Protein AF-A0A9P3F350-F1 (afdb_monomer)

Secondary structure (DSSP, 8-state):
-----S-SS--SSHHHHHHHHHHTT-TT--GGGSS----GGG--HHHHHHHTPPP----TT---GGGGT-HHHHHHHHHHHT-HHHHHHHHHTTTT-TT----THHHHHHHHHHHHHHHHH---TT----HHHHHHHHHHHHHHHHHT-GGG-EEEE-S--EEEEE----TT-SS--EEEEE-SEEEEETT--S-EEEEE---SS---TT-HHHHHHHHHHHHHHHHH-TT-TT--

Organism: Aspergillus viridinutans (NCBI:txid75553)

Structure (mmCIF, N/CA/C/O backbone):
data_AF-A0A9P3F350-F1
#
_entry.id   AF-A0A9P3F350-F1
#
loop_
_atom_site.group_PDB
_atom_site.id
_atom_site.type_symbol
_atom_site.label_atom_id
_atom_site.label_alt_id
_atom_site.label_comp_id
_atom_site.label_asym_id
_atom_site.label_entity_id
_atom_site.label_seq_id
_atom_site.pdbx_PDB_ins_code
_atom_site.Cartn_x
_atom_site.Cartn_y
_atom_site.Cartn_z
_atom_site.occupancy
_atom_site.B_iso_or_equiv
_atom_site.auth_seq_id
_atom_site.auth_comp_id
_atom_site.auth_asym_id
_atom_site.auth_atom_id
_atom_site.pdbx_PDB_model_num
ATOM 1 N N . MET A 1 1 ? 2.559 20.111 28.380 1.00 38.75 1 MET A N 1
ATOM 2 C CA . MET A 1 1 ? 3.109 18.742 28.510 1.00 38.75 1 MET A CA 1
ATOM 3 C C . MET A 1 1 ? 3.198 18.133 27.123 1.00 38.75 1 MET A C 1
ATOM 5 O O . MET A 1 1 ? 2.208 18.195 26.406 1.00 38.75 1 MET A O 1
ATOM 9 N N . ALA A 1 2 ? 4.357 17.605 26.723 1.00 40.88 2 ALA A N 1
ATOM 10 C CA . ALA A 1 2 ? 4.457 16.849 25.476 1.00 40.88 2 ALA A CA 1
ATOM 11 C C . ALA A 1 2 ? 3.597 15.572 25.580 1.00 40.88 2 ALA A C 1
ATOM 13 O O . ALA A 1 2 ? 3.561 14.972 26.659 1.00 40.88 2 ALA A O 1
ATOM 14 N N . PRO A 1 3 ? 2.884 15.163 24.517 1.00 55.28 3 PRO A N 1
ATOM 15 C CA . PRO A 1 3 ? 2.124 13.921 24.538 1.00 55.28 3 PRO A CA 1
ATOM 16 C C . PRO A 1 3 ? 3.075 12.747 24.792 1.00 55.28 3 PRO A C 1
ATOM 18 O O . PRO A 1 3 ? 4.120 12.622 24.153 1.00 55.28 3 PRO A O 1
ATOM 21 N N . ARG A 1 4 ? 2.730 11.907 25.770 1.00 71.50 4 ARG A N 1
ATOM 22 C CA . ARG A 1 4 ? 3.510 10.722 26.124 1.00 71.50 4 ARG A CA 1
ATOM 23 C C . ARG A 1 4 ? 3.356 9.680 25.017 1.00 71.50 4 ARG A C 1
ATOM 25 O O . ARG A 1 4 ? 2.261 9.168 24.823 1.00 71.50 4 ARG A O 1
ATOM 32 N N . THR A 1 5 ? 4.453 9.359 24.340 1.00 81.88 5 THR A N 1
ATOM 33 C CA . THR A 1 5 ? 4.537 8.246 23.385 1.00 81.88 5 THR A CA 1
ATOM 34 C C . THR A 1 5 ? 4.285 6.914 24.109 1.00 81.88 5 THR A C 1
ATOM 36 O O . THR A 1 5 ? 4.940 6.616 25.112 1.00 81.88 5 THR A O 1
ATOM 39 N N . LEU A 1 6 ? 3.343 6.111 23.617 1.00 85.00 6 LEU A N 1
ATOM 40 C CA . LEU A 1 6 ? 2.937 4.804 24.144 1.00 85.00 6 LEU A CA 1
ATOM 41 C C . LEU A 1 6 ? 3.883 3.680 23.708 1.00 85.00 6 LEU A C 1
ATOM 43 O O . LEU A 1 6 ? 4.039 2.689 24.421 1.00 85.00 6 LEU A O 1
ATOM 47 N N . PHE A 1 7 ? 4.528 3.829 22.551 1.00 83.69 7 PHE A N 1
ATOM 48 C CA . PHE A 1 7 ? 5.512 2.885 22.029 1.00 83.69 7 PHE A CA 1
ATOM 49 C C . PHE A 1 7 ? 6.519 3.592 21.117 1.00 83.69 7 PHE A C 1
ATOM 51 O O . PHE A 1 7 ? 6.168 4.480 20.354 1.00 83.69 7 PHE A O 1
ATOM 58 N N . LYS A 1 8 ? 7.795 3.184 21.157 1.00 82.50 8 LYS A N 1
ATOM 59 C CA . LYS A 1 8 ? 8.819 3.739 20.246 1.00 82.50 8 LYS A CA 1
ATOM 60 C C . LYS A 1 8 ? 8.638 3.259 18.803 1.00 82.50 8 LYS A C 1
ATOM 62 O O . LYS A 1 8 ? 8.947 3.994 17.872 1.00 82.50 8 LYS A O 1
ATOM 67 N N . LEU A 1 9 ? 8.170 2.022 18.645 1.00 85.38 9 LEU A N 1
ATOM 68 C CA . LEU A 1 9 ? 7.849 1.380 17.374 1.00 85.38 9 LEU A CA 1
ATOM 69 C C . LEU A 1 9 ? 6.505 0.669 17.511 1.00 85.38 9 LEU A C 1
ATOM 71 O O . LEU A 1 9 ? 6.233 0.143 18.598 1.00 85.38 9 LEU A O 1
ATOM 75 N N . PRO A 1 10 ? 5.674 0.638 16.457 1.00 89.88 10 PRO A N 1
ATOM 76 C CA . PRO A 1 10 ? 4.402 -0.045 16.553 1.00 89.88 10 PRO A CA 1
ATOM 77 C C . PRO A 1 10 ? 4.615 -1.550 16.818 1.00 89.88 10 PRO A C 1
ATOM 79 O O . PRO A 1 10 ? 5.565 -2.145 16.302 1.00 89.88 10 PRO A O 1
ATOM 82 N N . PRO A 1 11 ? 3.784 -2.164 17.677 1.00 92.75 11 PRO A N 1
ATOM 83 C CA . PRO A 1 11 ? 3.857 -3.582 17.993 1.00 92.75 11 PRO A CA 1
ATOM 84 C C . PRO A 1 11 ? 3.911 -4.506 16.770 1.00 92.75 11 PRO A C 1
ATOM 86 O O . PRO A 1 11 ? 3.047 -4.471 15.900 1.00 92.75 11 PRO A O 1
ATOM 89 N N . ASP A 1 12 ? 4.889 -5.406 16.774 1.00 92.31 12 ASP A N 1
ATOM 90 C CA . ASP A 1 12 ? 5.090 -6.466 15.776 1.00 92.31 12 ASP A CA 1
ATOM 91 C C . ASP A 1 12 ? 4.672 -7.857 16.289 1.00 92.31 12 ASP A C 1
ATOM 93 O O . ASP A 1 12 ? 4.677 -8.837 15.549 1.00 92.31 12 ASP A O 1
ATOM 97 N N . THR A 1 13 ? 4.309 -7.954 17.570 1.00 93.94 13 THR A N 1
ATOM 98 C CA . THR A 1 13 ? 3.963 -9.201 18.258 1.00 93.94 13 THR A CA 1
ATOM 99 C C . THR A 1 13 ? 2.786 -8.986 19.212 1.00 93.94 13 THR A C 1
ATOM 101 O O . THR A 1 13 ? 2.646 -7.894 19.780 1.00 93.94 13 THR A O 1
ATOM 104 N N . PRO A 1 14 ? 1.967 -10.025 19.475 1.00 95.44 14 PRO A N 1
ATOM 105 C CA . PRO A 1 14 ? 0.868 -9.935 20.437 1.00 95.44 14 PRO A CA 1
ATOM 106 C C . PRO A 1 14 ? 1.323 -9.521 21.843 1.00 95.44 14 PRO A C 1
ATOM 108 O O . PRO A 1 14 ? 0.642 -8.742 22.504 1.00 95.44 14 PRO A O 1
ATOM 111 N N . ALA A 1 15 ? 2.498 -9.984 22.287 1.00 95.62 15 ALA A N 1
ATOM 112 C CA . ALA A 1 15 ? 3.051 -9.636 23.594 1.00 95.62 15 ALA A CA 1
ATOM 113 C C . ALA A 1 15 ? 3.383 -8.138 23.701 1.00 95.62 15 ALA A C 1
ATOM 115 O O . ALA A 1 15 ? 2.955 -7.481 24.652 1.00 95.62 15 ALA A O 1
ATOM 116 N N . LYS A 1 16 ? 4.076 -7.565 22.701 1.00 94.25 16 LYS A N 1
ATOM 117 C CA . LYS A 1 16 ? 4.360 -6.119 22.670 1.00 94.25 16 LYS A CA 1
ATOM 118 C C . LYS A 1 16 ? 3.076 -5.297 22.594 1.00 94.25 16 LYS A C 1
ATOM 120 O O . LYS A 1 16 ? 2.972 -4.278 23.274 1.00 94.25 16 LYS A O 1
ATOM 125 N N . TRP A 1 17 ? 2.089 -5.754 21.819 1.00 95.50 17 TRP A N 1
ATOM 126 C CA . TRP A 1 17 ? 0.777 -5.109 21.760 1.00 95.50 17 TRP A CA 1
ATOM 127 C C . TRP A 1 17 ? 0.089 -5.123 23.128 1.00 95.50 17 TRP A C 1
ATOM 129 O O . TRP A 1 17 ? -0.366 -4.079 23.587 1.00 95.50 17 TRP A O 1
ATOM 139 N N . SER A 1 18 ? 0.071 -6.272 23.811 1.00 95.25 18 SER A N 1
ATOM 140 C CA . SER A 1 18 ? -0.574 -6.427 25.118 1.00 95.25 18 SER A CA 1
ATOM 141 C C . SER A 1 18 ? 0.048 -5.512 26.171 1.00 95.25 18 SER A C 1
ATOM 143 O O . SER A 1 18 ? -0.677 -4.872 26.927 1.00 95.25 18 SER A O 1
ATOM 145 N N . ILE A 1 19 ? 1.381 -5.407 26.198 1.00 94.50 19 ILE A N 1
ATOM 146 C CA . ILE A 1 19 ? 2.100 -4.509 27.111 1.00 94.50 19 ILE A CA 1
ATOM 147 C C . ILE A 1 19 ? 1.742 -3.045 26.818 1.00 94.50 19 ILE A C 1
ATOM 149 O O . ILE A 1 19 ? 1.386 -2.302 27.732 1.00 94.50 19 ILE A O 1
ATOM 153 N N . ALA A 1 20 ? 1.790 -2.627 25.549 1.00 94.50 20 ALA A N 1
ATOM 154 C CA . ALA A 1 20 ? 1.460 -1.256 25.160 1.00 94.50 20 ALA A CA 1
ATOM 155 C C . ALA A 1 20 ? -0.006 -0.902 25.473 1.00 94.50 20 ALA A C 1
ATOM 157 O O . ALA A 1 20 ? -0.286 0.166 26.018 1.00 94.50 20 ALA A O 1
ATOM 158 N N . ALA A 1 21 ? -0.941 -1.813 25.192 1.00 95.00 21 ALA A N 1
ATOM 159 C CA . ALA A 1 21 ? -2.360 -1.637 25.478 1.00 95.00 21 ALA A CA 1
ATOM 160 C C . ALA A 1 21 ? -2.652 -1.588 26.987 1.00 95.00 21 ALA A C 1
ATOM 162 O O . ALA A 1 21 ? -3.462 -0.766 27.415 1.00 95.00 21 ALA A O 1
ATOM 163 N N . ALA A 1 22 ? -1.982 -2.417 27.796 1.00 94.56 22 ALA A N 1
ATOM 164 C CA . ALA A 1 22 ? -2.094 -2.390 29.255 1.00 94.56 22 ALA A CA 1
ATOM 165 C C . ALA A 1 22 ? -1.600 -1.062 29.836 1.00 94.56 22 ALA A C 1
ATOM 167 O O . ALA A 1 22 ? -2.334 -0.410 30.577 1.00 94.56 22 ALA A O 1
ATOM 168 N N . ASN A 1 23 ? -0.416 -0.606 29.419 1.00 92.81 23 ASN A N 1
ATOM 169 C CA . ASN A 1 23 ? 0.160 0.664 29.868 1.00 92.81 23 ASN A CA 1
ATOM 170 C C . ASN A 1 23 ? -0.705 1.880 29.505 1.00 92.81 23 ASN A C 1
ATOM 172 O O . ASN A 1 23 ? -0.684 2.887 30.209 1.00 92.81 23 ASN A O 1
ATOM 176 N N . ALA A 1 24 ? -1.463 1.787 28.412 1.00 92.25 24 ALA A N 1
ATOM 177 C CA . ALA A 1 24 ? -2.379 2.824 27.952 1.00 92.25 24 ALA A CA 1
ATOM 178 C C . ALA A 1 24 ? -3.818 2.668 28.493 1.00 92.25 24 ALA A C 1
ATOM 180 O O . ALA A 1 24 ? -4.701 3.438 28.119 1.00 92.25 24 ALA A O 1
ATOM 181 N N . GLY A 1 25 ? -4.095 1.660 29.334 1.00 93.31 25 GLY A N 1
ATOM 182 C CA . GLY A 1 25 ? -5.441 1.398 29.861 1.00 93.31 25 GLY A CA 1
ATOM 183 C C . GLY A 1 25 ? -6.466 0.997 28.790 1.00 93.31 25 GLY A C 1
ATOM 184 O O . GLY A 1 25 ? -7.665 1.209 28.960 1.00 93.31 25 GLY A O 1
ATOM 185 N N . LEU A 1 26 ? -6.010 0.446 27.661 1.00 94.31 26 LEU A N 1
ATOM 186 C CA . LEU A 1 26 ? -6.828 0.105 26.488 1.00 94.31 26 LEU A CA 1
ATOM 187 C C . LEU A 1 26 ? -7.325 -1.344 26.486 1.00 94.31 26 LEU A C 1
ATOM 189 O O . LEU A 1 26 ? -8.063 -1.741 25.581 1.00 94.31 26 LEU A O 1
ATOM 193 N N . ILE A 1 27 ? -6.933 -2.141 27.478 1.00 93.06 27 ILE A N 1
ATOM 194 C CA . ILE A 1 27 ? -7.401 -3.522 27.621 1.00 93.06 27 ILE A CA 1
ATOM 195 C C . ILE A 1 27 ? -8.933 -3.530 27.715 1.00 93.06 27 ILE A C 1
ATOM 197 O O . ILE A 1 27 ? -9.533 -2.689 28.380 1.00 93.06 27 ILE A O 1
ATOM 201 N N . ASN A 1 28 ? -9.566 -4.455 26.987 1.00 90.19 28 ASN A N 1
ATOM 202 C CA . ASN A 1 28 ? -11.024 -4.584 26.834 1.00 90.19 28 ASN A CA 1
ATOM 203 C C . ASN A 1 28 ? -11.739 -3.403 26.158 1.00 90.19 28 ASN A C 1
ATOM 205 O O . ASN A 1 28 ? -12.966 -3.399 26.053 1.00 90.19 28 ASN A O 1
ATOM 209 N N . GLN A 1 29 ? -11.003 -2.427 25.627 1.00 91.81 29 GLN A N 1
ATOM 210 C CA . GLN A 1 29 ? -11.586 -1.362 24.824 1.00 91.81 29 GLN A CA 1
ATOM 211 C C . GLN A 1 29 ? -11.636 -1.732 23.338 1.00 91.81 29 GLN A C 1
ATOM 213 O O . GLN A 1 29 ? -10.945 -2.631 22.846 1.00 91.81 29 GLN A O 1
ATOM 218 N N 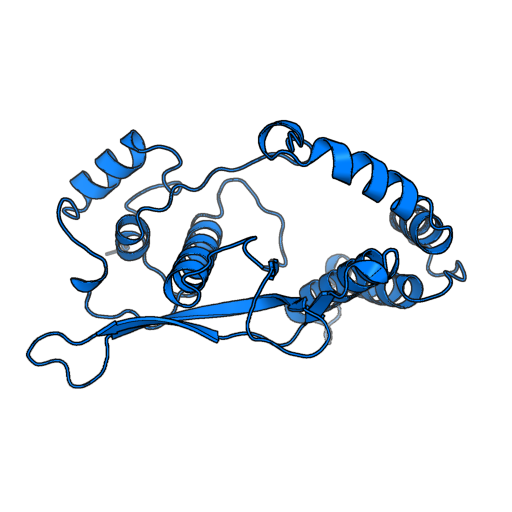. THR A 1 30 ? -12.479 -1.009 22.604 1.00 88.50 30 THR A N 1
ATOM 219 C CA . THR A 1 30 ? -12.585 -1.097 21.144 1.00 88.50 30 THR A CA 1
ATOM 220 C C . THR A 1 30 ? -12.424 0.292 20.553 1.00 88.50 30 THR A C 1
ATOM 222 O O . THR A 1 30 ? -12.696 1.285 21.221 1.00 88.50 30 THR A O 1
ATOM 225 N N . ILE A 1 31 ? -12.059 0.390 19.277 1.00 88.50 31 ILE A N 1
ATOM 226 C CA . ILE A 1 31 ? -11.965 1.685 18.588 1.00 88.50 31 ILE A CA 1
ATOM 227 C C . ILE A 1 31 ? -13.280 2.489 18.640 1.00 88.50 31 ILE A C 1
ATOM 22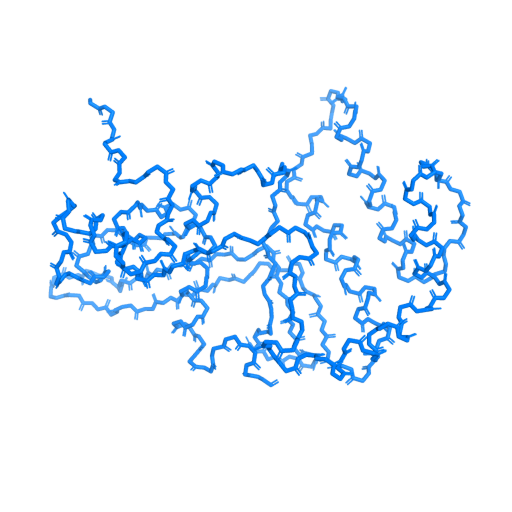9 O O . ILE A 1 31 ? -13.265 3.719 18.639 1.00 88.50 31 ILE A O 1
ATOM 233 N N . LYS A 1 32 ? -14.423 1.809 18.816 1.00 83.19 32 LYS A N 1
ATOM 234 C CA . LYS A 1 32 ? -15.739 2.433 19.021 1.00 83.19 32 LYS A CA 1
ATOM 235 C C . LYS A 1 32 ? -15.843 3.233 20.326 1.00 83.19 32 LYS A C 1
ATOM 237 O O . LYS A 1 32 ? -16.739 4.073 20.436 1.00 83.19 32 LYS A O 1
ATOM 242 N N . SER A 1 33 ? -14.967 3.010 21.310 1.00 80.56 33 SER A N 1
ATOM 243 C CA . SER A 1 33 ? -14.962 3.764 22.570 1.00 80.56 33 SER A CA 1
ATOM 244 C C . SER A 1 33 ? -14.363 5.172 22.427 1.00 80.56 33 SER A C 1
ATOM 246 O O . SER A 1 33 ? -14.669 6.042 23.244 1.00 80.56 33 SER A O 1
ATOM 248 N N . ARG A 1 34 ? -13.593 5.452 21.366 1.00 84.38 34 ARG A N 1
ATOM 249 C CA . ARG A 1 34 ? -12.832 6.707 21.190 1.00 84.38 34 ARG A CA 1
ATOM 250 C C . ARG A 1 34 ? -13.651 7.834 20.566 1.00 84.38 34 ARG A C 1
ATOM 252 O O . ARG A 1 34 ? -14.432 7.583 19.666 1.00 84.38 34 ARG A O 1
ATOM 259 N N . GLY A 1 35 ? -13.479 9.077 21.019 1.00 73.62 35 GLY A N 1
ATOM 260 C CA . GLY A 1 35 ? -14.291 10.227 20.582 1.00 73.62 35 GLY A CA 1
ATOM 261 C C . GLY A 1 35 ? -14.210 10.547 19.080 1.00 73.62 35 GLY A C 1
ATOM 262 O O . GLY A 1 35 ? -15.188 10.350 18.363 1.00 73.62 35 GLY A O 1
ATOM 263 N N . SER A 1 36 ? -13.060 11.042 18.608 1.00 77.44 36 SER A N 1
ATOM 264 C CA . SER A 1 36 ? -12.834 11.383 17.193 1.00 77.44 36 SER A CA 1
ATOM 265 C C . SER A 1 36 ? -12.265 10.189 16.426 1.00 77.44 36 SER A C 1
ATOM 267 O O . SER A 1 36 ? -11.407 9.480 16.949 1.00 77.44 36 SER A O 1
ATOM 269 N N . LEU A 1 37 ? -12.742 9.970 15.197 1.00 81.75 37 LEU A N 1
ATOM 270 C CA . LEU A 1 37 ? -12.286 8.921 14.274 1.00 81.75 37 LEU A CA 1
ATOM 271 C C . LEU A 1 37 ? -12.088 9.475 12.848 1.00 81.75 37 LEU A C 1
ATOM 273 O O . LEU A 1 37 ? -12.242 8.764 11.874 1.00 81.75 37 LEU A O 1
ATOM 277 N N . GLU A 1 38 ? -11.770 10.753 12.673 1.00 72.69 38 GLU A N 1
ATOM 278 C CA . GLU A 1 38 ? -11.983 11.406 11.370 1.00 72.69 38 GLU A CA 1
ATOM 279 C C . GLU A 1 38 ? -11.062 10.952 10.222 1.00 72.69 38 GLU A C 1
ATOM 281 O O . GLU A 1 38 ? -11.526 10.887 9.082 1.00 72.69 38 GLU A O 1
ATOM 286 N N . SER A 1 39 ? -9.784 10.643 10.480 1.00 87.50 39 SER A N 1
ATOM 287 C CA . SER A 1 39 ? -8.820 10.345 9.408 1.00 87.50 39 SER A CA 1
ATOM 288 C C . SER A 1 39 ? -7.674 9.432 9.841 1.00 87.50 39 SER A C 1
ATOM 290 O O . SER A 1 39 ? -7.030 9.685 10.859 1.00 87.50 39 SER A O 1
ATOM 292 N N . GLY A 1 40 ? -7.349 8.447 9.001 1.00 86.94 40 GLY A N 1
ATOM 293 C CA . GLY A 1 40 ? -6.192 7.562 9.123 1.00 86.94 40 GLY A CA 1
ATOM 294 C C . GLY A 1 40 ? -4.867 8.315 9.054 1.00 86.94 40 GLY A C 1
ATOM 295 O O . GLY A 1 40 ? -3.960 8.019 9.821 1.00 86.94 40 GLY A O 1
ATOM 296 N N . SER A 1 41 ? -4.786 9.398 8.271 1.00 86.94 41 SER A N 1
ATOM 297 C CA . SER A 1 41 ? -3.593 10.262 8.231 1.00 86.94 41 SER A CA 1
ATOM 298 C C . SER A 1 41 ? -3.287 10.957 9.568 1.00 86.94 41 SER A C 1
ATOM 300 O O . SER A 1 41 ? -2.158 11.402 9.798 1.00 86.94 41 SER A O 1
ATOM 302 N N . LYS A 1 42 ? -4.286 11.029 10.461 1.00 89.50 42 LYS A N 1
ATOM 303 C CA . LYS A 1 42 ? -4.224 11.631 11.801 1.00 89.50 42 LYS A CA 1
ATOM 304 C C . LYS A 1 42 ? -4.404 10.594 12.918 1.00 89.50 42 LYS A C 1
ATOM 306 O O . LYS A 1 42 ? -4.763 10.970 14.033 1.00 89.50 42 LYS A O 1
ATOM 311 N N . ILE A 1 43 ? -4.196 9.310 12.621 1.00 91.31 43 ILE A N 1
ATOM 312 C CA . ILE A 1 43 ? -4.355 8.239 13.603 1.00 91.31 43 ILE A CA 1
ATOM 313 C C . ILE A 1 43 ? -3.452 8.462 14.827 1.00 91.31 43 ILE A C 1
ATOM 315 O O . ILE A 1 43 ? -2.278 8.812 14.701 1.00 91.31 43 ILE A O 1
ATOM 319 N N . THR A 1 44 ? -4.009 8.260 16.020 1.00 91.75 44 THR A N 1
ATOM 320 C CA . THR A 1 44 ? -3.269 8.315 17.288 1.00 91.75 44 THR A CA 1
ATOM 321 C C . THR A 1 44 ? -2.745 6.938 17.688 1.00 91.75 44 THR A C 1
ATOM 323 O O . THR A 1 44 ? -3.255 5.910 17.247 1.00 91.75 44 THR A O 1
ATOM 326 N N . GLU A 1 45 ? -1.750 6.888 18.573 1.00 92.62 45 GLU A N 1
ATOM 327 C CA . GLU A 1 45 ? -1.196 5.621 19.074 1.00 92.62 45 GLU A CA 1
ATOM 328 C C . GLU A 1 45 ? -2.250 4.766 19.794 1.00 92.62 45 GLU A C 1
ATOM 330 O O . GLU A 1 45 ? -2.277 3.547 19.640 1.00 92.62 45 GLU A O 1
ATOM 335 N N . GLU A 1 46 ? -3.178 5.396 20.520 1.00 93.19 46 GLU A N 1
ATOM 336 C CA . GLU A 1 46 ? -4.305 4.691 21.137 1.00 93.19 46 GLU A CA 1
ATOM 337 C C . GLU A 1 46 ? -5.242 4.086 20.090 1.00 93.19 46 GLU A C 1
ATOM 339 O O . GLU A 1 46 ? -5.640 2.928 20.203 1.00 93.19 46 GLU A O 1
ATOM 344 N N . GLN A 1 47 ? -5.607 4.862 19.062 1.00 93.06 47 GLN A N 1
ATOM 345 C CA . GLN A 1 47 ? -6.451 4.374 17.971 1.00 93.06 47 GLN A CA 1
ATOM 346 C C . GLN A 1 47 ? -5.765 3.221 17.236 1.00 93.06 47 GLN A C 1
ATOM 348 O O . GLN A 1 47 ? -6.416 2.214 16.972 1.00 93.06 47 GLN A O 1
ATOM 353 N N . PHE A 1 48 ? -4.458 3.330 16.983 1.00 93.69 48 PHE A N 1
ATOM 354 C CA . PHE A 1 48 ? -3.650 2.263 16.401 1.00 93.69 48 PHE A CA 1
ATOM 355 C C . PHE A 1 48 ? -3.714 0.979 17.238 1.00 93.69 48 PHE A C 1
ATOM 357 O O . PHE A 1 48 ? -4.044 -0.083 16.711 1.00 93.69 48 PHE A O 1
ATOM 364 N N . LEU A 1 49 ? -3.484 1.060 18.555 1.00 94.56 49 LEU A N 1
ATOM 365 C CA . LEU A 1 49 ? -3.569 -0.115 19.431 1.00 94.56 49 LEU A CA 1
ATOM 366 C C . LEU A 1 49 ? -4.971 -0.739 19.403 1.00 94.56 49 LEU A C 1
ATOM 368 O O . LEU A 1 49 ? -5.104 -1.962 19.446 1.00 94.56 49 LEU A O 1
ATOM 372 N N . LEU A 1 50 ? -6.018 0.076 19.267 1.00 94.19 50 LEU A N 1
ATOM 373 C CA . LEU A 1 50 ? -7.400 -0.395 19.171 1.00 94.19 50 LEU A CA 1
ATOM 374 C C . LEU A 1 50 ? -7.766 -1.003 17.808 1.00 94.19 50 LEU A C 1
ATOM 376 O O . LEU A 1 50 ? -8.753 -1.739 17.752 1.00 94.19 50 LEU A O 1
ATOM 380 N N . LEU A 1 51 ? -6.988 -0.754 16.745 1.00 92.81 51 LEU A N 1
ATOM 381 C CA . LEU A 1 51 ? -7.096 -1.487 15.475 1.00 92.81 51 LEU A CA 1
ATOM 382 C C . LEU A 1 51 ? -6.583 -2.928 15.593 1.00 92.81 51 LEU A C 1
ATOM 384 O O . LEU A 1 51 ? -6.970 -3.769 14.787 1.00 92.81 51 LEU A O 1
ATOM 388 N N . ARG A 1 52 ? -5.754 -3.224 16.607 1.00 93.38 52 ARG A N 1
ATOM 389 C CA . ARG A 1 52 ? -5.179 -4.559 16.874 1.00 93.38 52 ARG A CA 1
ATOM 390 C C . ARG A 1 52 ? -4.401 -5.132 15.684 1.00 93.38 52 ARG A C 1
ATOM 392 O O . ARG A 1 52 ? -4.400 -6.339 15.455 1.00 93.38 52 ARG A O 1
ATOM 399 N N . ILE A 1 53 ? -3.737 -4.256 14.938 1.00 92.19 53 ILE A N 1
ATOM 400 C CA . ILE A 1 53 ? -2.866 -4.619 13.821 1.00 92.19 53 ILE A CA 1
ATOM 401 C C . ILE A 1 53 ? -1.433 -4.744 14.331 1.00 92.19 53 ILE A C 1
ATOM 403 O O . ILE A 1 53 ? -0.969 -3.909 15.107 1.00 92.19 53 ILE A O 1
ATOM 407 N N . LEU A 1 54 ? -0.744 -5.791 13.878 1.00 92.50 54 LEU A N 1
ATOM 408 C CA . LEU A 1 54 ? 0.688 -5.965 14.089 1.00 92.50 54 LEU A CA 1
ATOM 409 C C . LEU A 1 54 ? 1.435 -5.517 12.837 1.00 92.50 54 LEU A C 1
ATOM 411 O O . LEU A 1 54 ? 1.094 -5.929 11.728 1.00 92.50 54 LEU A O 1
ATOM 415 N N . THR A 1 55 ? 2.459 -4.692 13.013 1.00 88.56 55 THR A N 1
ATOM 416 C CA . THR A 1 55 ? 3.284 -4.198 11.907 1.00 88.56 55 THR A CA 1
ATOM 417 C C . THR A 1 55 ? 4.587 -4.971 11.871 1.00 88.56 55 THR A C 1
ATOM 419 O O . THR A 1 55 ? 5.322 -4.986 12.855 1.00 88.56 55 THR A O 1
ATOM 422 N N . THR A 1 56 ? 4.896 -5.590 10.737 1.00 82.06 56 THR A N 1
ATOM 423 C CA . THR A 1 56 ? 6.188 -6.251 10.530 1.00 82.06 56 THR A CA 1
ATOM 424 C C . THR A 1 56 ? 6.971 -5.503 9.466 1.00 82.06 56 THR A C 1
ATOM 426 O O . THR A 1 56 ? 6.403 -5.055 8.471 1.00 82.06 56 THR A O 1
ATOM 429 N N . THR A 1 57 ? 8.275 -5.364 9.683 1.00 76.31 57 THR A N 1
ATOM 430 C CA . THR A 1 57 ? 9.181 -4.780 8.695 1.00 76.31 57 THR A CA 1
ATOM 431 C C . THR A 1 57 ? 9.956 -5.905 8.036 1.00 76.31 57 THR A C 1
ATOM 433 O O . THR A 1 57 ? 10.514 -6.766 8.713 1.00 76.31 57 THR A O 1
ATOM 436 N N . ALA A 1 58 ? 9.984 -5.894 6.711 1.00 75.44 58 ALA A N 1
ATOM 437 C CA . ALA A 1 58 ? 10.705 -6.860 5.906 1.00 75.44 58 ALA A CA 1
ATOM 438 C C . ALA A 1 58 ? 11.765 -6.103 5.095 1.00 75.44 58 ALA A C 1
ATOM 440 O O . ALA A 1 58 ? 11.460 -5.080 4.478 1.00 75.44 58 ALA A O 1
ATOM 441 N N . ALA A 1 59 ? 13.014 -6.571 5.120 1.00 76.75 59 ALA A N 1
ATOM 442 C CA . ALA A 1 59 ? 14.080 -5.968 4.325 1.00 76.75 59 ALA A CA 1
ATOM 443 C C . ALA A 1 59 ? 13.822 -6.179 2.819 1.00 76.75 59 ALA A C 1
ATOM 445 O O . ALA A 1 59 ? 13.185 -7.175 2.445 1.00 76.75 59 ALA A O 1
ATOM 446 N N . PRO A 1 60 ? 14.329 -5.304 1.931 1.00 74.81 60 PRO A N 1
ATOM 447 C CA . PRO A 1 60 ? 14.324 -5.574 0.496 1.00 74.81 60 PRO A CA 1
ATOM 448 C C . PRO A 1 60 ? 14.892 -6.971 0.201 1.00 74.81 60 PRO A C 1
ATOM 450 O O . PRO A 1 60 ? 15.911 -7.362 0.761 1.00 74.81 60 PRO A O 1
ATOM 453 N N . GLY A 1 61 ? 14.201 -7.751 -0.634 1.00 78.62 61 GLY A N 1
ATOM 454 C CA . GLY A 1 61 ? 14.612 -9.120 -0.978 1.00 78.62 61 GLY A CA 1
ATOM 455 C C . GLY A 1 61 ? 14.227 -10.211 0.032 1.00 78.62 61 GLY A C 1
ATOM 456 O O . GLY A 1 61 ? 14.417 -11.385 -0.258 1.00 78.62 61 GLY A O 1
ATOM 457 N N . SER A 1 62 ? 13.620 -9.872 1.175 1.00 85.44 62 SER A N 1
ATOM 458 C CA . SER A 1 62 ? 13.163 -10.870 2.165 1.00 85.44 62 SER A CA 1
ATOM 459 C C . SER A 1 62 ? 11.827 -11.550 1.823 1.00 85.44 62 SER A C 1
ATOM 461 O O . SER A 1 62 ? 11.311 -12.347 2.611 1.00 85.44 62 SER A O 1
ATOM 463 N N . LEU A 1 63 ? 11.247 -11.254 0.653 1.00 85.94 63 LEU A N 1
ATOM 464 C CA . LEU A 1 63 ? 10.049 -11.937 0.174 1.00 85.94 63 LEU A CA 1
ATOM 465 C C . LEU A 1 63 ? 10.355 -13.427 0.003 1.00 85.94 63 LEU A C 1
ATOM 467 O O . LEU A 1 63 ? 11.179 -13.803 -0.823 1.00 85.94 63 LEU A O 1
ATOM 471 N N . ASN A 1 64 ? 9.638 -14.270 0.743 1.00 89.12 64 ASN A N 1
ATOM 472 C CA . ASN A 1 64 ? 9.596 -15.708 0.511 1.00 89.12 64 ASN A CA 1
ATOM 473 C C . ASN A 1 64 ? 8.295 -16.047 -0.239 1.00 89.12 64 ASN A C 1
ATOM 475 O O . ASN A 1 64 ? 7.240 -16.100 0.403 1.00 89.12 64 ASN A O 1
ATOM 479 N N . PRO A 1 65 ? 8.332 -16.281 -1.567 1.00 89.19 65 PRO A N 1
ATOM 480 C CA . PRO A 1 65 ? 7.129 -16.554 -2.348 1.00 89.19 65 PRO A CA 1
ATOM 481 C C . PRO A 1 65 ? 6.393 -17.815 -1.895 1.00 89.19 65 PRO A C 1
ATOM 483 O O . PRO A 1 65 ? 5.165 -17.857 -1.936 1.00 89.19 65 PRO A O 1
ATOM 486 N N . ASN A 1 66 ? 7.125 -18.821 -1.408 1.00 91.62 66 ASN A N 1
ATOM 487 C CA . ASN A 1 66 ? 6.547 -20.093 -0.986 1.00 91.62 66 ASN A CA 1
ATOM 488 C C . ASN A 1 66 ? 5.585 -19.922 0.197 1.00 91.62 66 ASN A C 1
ATOM 490 O O . ASN A 1 66 ? 4.512 -20.517 0.213 1.00 91.62 66 ASN A O 1
ATOM 494 N N . ARG A 1 67 ? 5.917 -19.031 1.143 1.00 89.88 67 ARG A N 1
ATOM 495 C CA . ARG A 1 67 ? 5.067 -18.730 2.311 1.00 89.88 67 ARG A CA 1
ATOM 496 C C . ARG A 1 67 ? 3.654 -18.278 1.921 1.00 89.88 67 ARG A C 1
ATOM 498 O O . ARG A 1 67 ? 2.729 -18.435 2.710 1.00 89.88 67 ARG A O 1
ATOM 505 N N . TRP A 1 68 ? 3.503 -17.724 0.722 1.00 86.69 68 TRP A N 1
ATOM 506 C CA . TRP A 1 68 ? 2.263 -17.130 0.228 1.00 86.69 68 TRP A CA 1
ATOM 507 C C . TRP A 1 68 ? 1.694 -17.867 -0.992 1.00 86.69 68 TRP A C 1
ATOM 509 O O . TRP A 1 68 ? 0.798 -17.348 -1.649 1.00 86.69 68 TRP A O 1
ATOM 519 N N . GLY A 1 69 ? 2.230 -19.045 -1.338 1.00 89.81 69 GLY A N 1
ATOM 520 C CA . GLY A 1 69 ? 1.815 -19.782 -2.537 1.00 89.81 69 GLY A CA 1
ATOM 521 C C . GLY A 1 69 ? 2.129 -19.053 -3.851 1.00 89.81 69 GLY A C 1
ATOM 522 O O . GLY A 1 69 ? 1.523 -19.341 -4.881 1.00 89.81 69 GLY A O 1
ATOM 523 N N . LEU A 1 70 ? 3.068 -1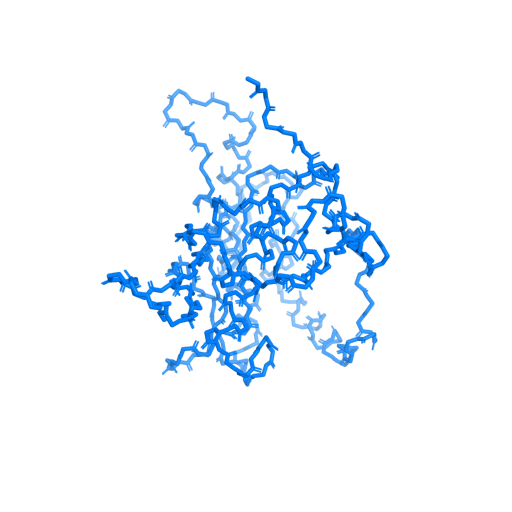8.102 -3.832 1.00 90.00 70 LEU A N 1
ATOM 524 C CA . LEU A 1 70 ? 3.399 -17.256 -4.980 1.00 90.00 70 LEU A CA 1
ATOM 525 C C . LEU A 1 70 ? 4.432 -17.884 -5.926 1.00 90.00 70 LEU A C 1
ATOM 527 O O . LEU A 1 70 ? 4.628 -17.375 -7.026 1.00 90.00 70 LEU A O 1
ATOM 531 N N . THR A 1 71 ? 5.082 -18.986 -5.536 1.00 90.62 71 THR A N 1
ATOM 532 C CA . THR A 1 71 ? 6.168 -19.621 -6.308 1.00 90.62 71 THR A CA 1
ATOM 533 C C . THR A 1 71 ? 5.829 -19.850 -7.791 1.00 90.62 71 THR A C 1
ATOM 535 O O . THR A 1 71 ? 6.633 -19.438 -8.628 1.00 90.62 71 THR A O 1
ATOM 538 N N . PRO A 1 72 ? 4.658 -20.409 -8.171 1.00 88.94 72 PRO A N 1
ATOM 539 C CA . PRO A 1 72 ? 4.328 -20.621 -9.586 1.00 88.94 72 PRO A CA 1
ATOM 540 C C . PRO A 1 72 ? 4.185 -19.311 -10.374 1.00 88.94 72 PRO A C 1
ATOM 542 O O . PRO A 1 72 ? 4.518 -19.248 -11.557 1.00 88.94 72 PRO A O 1
ATOM 545 N N . TYR A 1 73 ? 3.715 -18.253 -9.713 1.00 88.75 73 TYR A N 1
ATOM 546 C CA . TYR A 1 73 ? 3.513 -16.939 -10.319 1.00 88.75 73 TYR A CA 1
ATOM 547 C C . TYR A 1 73 ? 4.826 -16.172 -10.490 1.00 88.75 73 TYR A C 1
ATOM 549 O O . TYR A 1 73 ? 4.945 -15.377 -11.417 1.00 88.75 73 TYR A O 1
ATOM 557 N N . ILE A 1 74 ? 5.834 -16.429 -9.648 1.00 90.69 74 ILE A N 1
ATOM 558 C CA . ILE A 1 74 ? 7.158 -15.804 -9.779 1.00 90.69 74 ILE A CA 1
ATOM 559 C C . ILE A 1 74 ? 7.831 -16.214 -11.090 1.00 90.69 74 ILE A C 1
ATOM 561 O O . ILE A 1 74 ? 8.366 -15.348 -11.775 1.00 90.69 74 ILE A O 1
ATOM 565 N N . ALA A 1 75 ? 7.751 -17.488 -11.484 1.00 87.25 75 ALA A N 1
ATOM 566 C CA . ALA A 1 75 ? 8.312 -17.948 -12.757 1.00 87.25 75 ALA A CA 1
ATOM 567 C C . ALA A 1 75 ? 7.636 -17.266 -13.964 1.00 87.25 75 ALA A C 1
ATOM 569 O O . ALA A 1 75 ? 8.308 -16.808 -14.887 1.00 87.25 75 ALA A O 1
ATOM 570 N N . GLN A 1 76 ? 6.305 -17.133 -13.928 1.00 89.50 76 GLN A N 1
ATOM 571 C CA . GLN A 1 76 ? 5.546 -16.430 -14.970 1.00 89.50 76 GLN A CA 1
ATOM 572 C C . GLN A 1 76 ? 5.902 -14.940 -15.020 1.00 89.50 76 GLN A C 1
ATOM 574 O O . GLN A 1 76 ? 6.114 -14.388 -16.099 1.00 89.50 76 GLN A O 1
ATOM 579 N N . ALA A 1 77 ? 6.017 -14.296 -13.856 1.00 90.31 77 ALA A N 1
ATOM 580 C CA . ALA A 1 77 ? 6.417 -12.900 -13.758 1.00 90.31 77 ALA A CA 1
ATOM 581 C C . ALA A 1 77 ? 7.833 -12.687 -14.310 1.00 90.31 77 ALA A C 1
ATOM 583 O O . ALA A 1 77 ? 8.039 -11.779 -15.106 1.00 90.31 77 ALA A O 1
ATOM 584 N N . GLN A 1 78 ? 8.795 -13.544 -13.960 1.00 91.75 78 GLN A N 1
ATOM 585 C CA . GLN A 1 78 ? 10.160 -13.477 -14.492 1.00 91.75 78 GLN A CA 1
ATOM 586 C C . GLN A 1 78 ? 10.180 -13.565 -16.019 1.00 91.75 78 GLN A C 1
ATOM 588 O O . GLN A 1 78 ? 10.841 -12.750 -16.656 1.00 91.75 78 GLN A O 1
ATOM 593 N N . ALA A 1 79 ? 9.416 -14.491 -16.607 1.00 91.75 79 ALA A N 1
ATOM 594 C CA . ALA A 1 79 ? 9.299 -14.605 -18.057 1.00 91.75 79 ALA A CA 1
ATOM 595 C C . ALA A 1 79 ? 8.695 -13.338 -18.692 1.00 91.75 79 ALA A C 1
ATOM 597 O O . ALA A 1 79 ? 9.224 -12.842 -19.685 1.00 91.75 79 ALA A O 1
ATOM 598 N N . ALA A 1 80 ? 7.639 -12.769 -18.100 1.00 91.94 80 ALA A N 1
ATOM 599 C CA . ALA A 1 80 ? 7.038 -11.521 -18.579 1.00 91.94 80 ALA A CA 1
ATOM 600 C C . ALA A 1 80 ? 8.017 -10.332 -18.506 1.00 91.94 80 ALA A C 1
ATOM 602 O O . ALA A 1 80 ? 8.051 -9.493 -19.407 1.00 91.94 80 ALA A O 1
ATOM 603 N N . LEU A 1 81 ? 8.856 -10.279 -17.466 1.00 92.25 81 LEU A N 1
ATOM 604 C CA . LEU A 1 81 ? 9.853 -9.223 -17.260 1.00 92.25 81 LEU A CA 1
ATOM 605 C C . LEU A 1 81 ? 11.063 -9.320 -18.208 1.00 92.25 81 LEU A C 1
ATOM 607 O O . LEU A 1 81 ? 11.839 -8.372 -18.278 1.00 92.25 81 LEU A O 1
ATOM 611 N N . LEU A 1 82 ? 11.201 -10.385 -19.008 1.00 93.00 82 LEU A N 1
ATOM 612 C CA . LEU A 1 82 ? 12.166 -10.428 -20.121 1.00 93.00 82 LEU A CA 1
ATOM 613 C C . LEU A 1 82 ? 11.750 -9.543 -21.314 1.00 93.00 82 LEU A C 1
ATOM 615 O O . LEU A 1 82 ? 12.384 -9.567 -22.368 1.00 93.00 82 LEU A O 1
ATOM 619 N N . ASN A 1 83 ? 10.689 -8.744 -21.166 1.00 91.31 83 ASN A N 1
ATOM 620 C CA . ASN A 1 83 ? 10.260 -7.775 -22.161 1.00 91.31 83 ASN A CA 1
ATOM 621 C C . ASN A 1 83 ? 11.385 -6.769 -22.506 1.00 91.31 83 ASN A C 1
ATOM 623 O O . ASN A 1 83 ? 11.904 -6.102 -21.605 1.00 91.31 83 ASN A O 1
ATOM 627 N N . PRO A 1 84 ? 11.710 -6.562 -23.799 1.00 89.31 84 PRO A N 1
ATOM 628 C CA . PRO A 1 84 ? 12.789 -5.662 -24.206 1.00 89.31 84 PRO A CA 1
ATOM 629 C C . PRO A 1 84 ? 12.642 -4.220 -23.704 1.00 89.31 84 PRO A C 1
ATOM 631 O O . PRO A 1 84 ? 13.633 -3.606 -23.319 1.00 89.31 84 PRO A O 1
ATOM 634 N N . GLY A 1 85 ? 11.419 -3.677 -23.675 1.00 89.00 85 GLY A N 1
ATOM 635 C CA . GLY A 1 85 ? 11.168 -2.318 -23.188 1.00 89.00 85 GLY A CA 1
ATOM 636 C C . GLY A 1 85 ? 11.431 -2.181 -21.689 1.00 89.00 85 GLY A C 1
ATOM 637 O O . GLY A 1 85 ? 12.031 -1.198 -21.258 1.00 89.00 85 GLY A O 1
ATOM 638 N N . PHE A 1 86 ? 11.056 -3.193 -20.902 1.00 91.06 86 PHE A N 1
ATOM 639 C CA . PHE A 1 86 ? 11.344 -3.219 -19.469 1.00 91.06 86 PHE A CA 1
ATOM 640 C C . PHE A 1 86 ? 12.845 -3.378 -19.184 1.00 91.06 86 PHE A C 1
ATOM 642 O O . PHE A 1 86 ? 13.394 -2.646 -18.363 1.00 91.06 86 PHE A O 1
ATOM 649 N N . LEU A 1 87 ? 13.537 -4.269 -19.902 1.00 89.88 87 LEU A N 1
ATOM 650 C CA . LEU A 1 87 ? 14.986 -4.456 -19.757 1.00 89.88 87 LEU A CA 1
ATOM 651 C C . LEU A 1 87 ? 15.774 -3.189 -20.129 1.00 89.88 87 LEU A C 1
ATOM 653 O O . LEU A 1 87 ? 16.707 -2.813 -19.421 1.00 89.88 87 LEU A O 1
ATOM 657 N N . GLN A 1 88 ? 15.375 -2.493 -21.198 1.00 88.12 88 GLN A N 1
ATOM 658 C CA . GLN A 1 88 ? 15.971 -1.208 -21.578 1.00 88.12 88 GLN A CA 1
ATOM 659 C C . GLN A 1 88 ? 15.719 -0.122 -20.526 1.00 88.12 88 GLN A C 1
ATOM 661 O O . GLN A 1 88 ? 16.627 0.648 -20.219 1.00 88.12 88 GLN A O 1
ATOM 666 N N . PHE A 1 89 ? 14.517 -0.079 -19.941 1.00 88.00 89 PHE A N 1
ATOM 667 C CA . PHE A 1 89 ? 14.213 0.802 -18.814 1.00 88.00 89 PHE A CA 1
ATOM 668 C C . PHE A 1 89 ? 15.127 0.543 -17.618 1.00 88.00 89 PHE A C 1
ATOM 670 O O . PHE A 1 89 ? 15.750 1.483 -17.127 1.00 88.00 89 PHE A O 1
ATOM 677 N N . LEU A 1 90 ? 15.278 -0.717 -17.201 1.00 87.88 90 LEU A N 1
ATOM 678 C CA . LEU A 1 90 ? 16.177 -1.074 -16.103 1.00 87.88 90 LEU A CA 1
ATOM 679 C C . LEU A 1 90 ? 17.632 -0.696 -16.397 1.00 87.88 90 LEU A C 1
ATOM 681 O O . LEU A 1 90 ? 18.301 -0.147 -15.527 1.00 87.88 90 LEU A O 1
ATOM 685 N N . GLY A 1 91 ? 18.111 -0.933 -17.621 1.00 84.44 91 GLY A N 1
ATOM 686 C CA . GLY A 1 91 ? 19.466 -0.555 -18.034 1.00 84.44 91 GLY A CA 1
ATOM 687 C C . GLY A 1 91 ? 19.709 0.959 -18.049 1.00 84.44 91 GLY A C 1
ATOM 688 O O . GLY A 1 91 ? 20.841 1.400 -17.863 1.00 84.44 91 GLY A O 1
ATOM 689 N N . ALA A 1 92 ? 18.661 1.768 -18.226 1.00 79.81 92 ALA A N 1
ATOM 690 C CA . ALA A 1 92 ? 18.776 3.222 -18.250 1.00 79.81 92 ALA A CA 1
ATOM 691 C C . ALA A 1 92 ? 18.795 3.870 -16.852 1.00 79.81 92 ALA A C 1
ATOM 693 O O . ALA A 1 92 ? 19.261 5.003 -16.726 1.00 79.81 92 ALA A O 1
ATOM 694 N N . ILE A 1 93 ? 18.328 3.169 -15.809 1.00 78.38 93 ILE A N 1
ATOM 695 C CA . ILE A 1 93 ? 18.281 3.682 -14.427 1.00 78.38 93 ILE A CA 1
ATOM 696 C C . ILE A 1 93 ? 19.682 4.053 -13.895 1.00 78.38 93 ILE A C 1
ATOM 698 O O . ILE A 1 93 ? 19.836 5.181 -13.422 1.00 78.38 93 ILE A O 1
ATOM 702 N N . PRO A 1 94 ? 20.715 3.183 -13.972 1.00 69.75 94 PRO A N 1
ATOM 703 C CA . PRO A 1 94 ? 22.041 3.499 -13.434 1.00 69.75 94 PRO A CA 1
ATOM 704 C C . PRO A 1 94 ? 22.815 4.519 -14.274 1.00 69.75 94 PRO A C 1
ATOM 706 O O . PRO A 1 94 ? 23.701 5.192 -13.758 1.00 69.75 94 PRO A O 1
ATOM 709 N N . ALA A 1 95 ? 22.507 4.631 -15.569 1.00 60.50 95 ALA A N 1
ATOM 710 C CA . ALA A 1 95 ? 23.301 5.415 -16.510 1.00 60.50 95 ALA A CA 1
ATOM 711 C C . ALA A 1 95 ? 23.050 6.932 -16.423 1.00 60.50 95 ALA A C 1
ATOM 713 O O . ALA A 1 95 ? 23.747 7.694 -17.089 1.00 60.50 95 ALA A O 1
ATOM 714 N N . GLY A 1 96 ? 22.013 7.382 -15.696 1.00 57.59 96 GLY A N 1
ATOM 715 C CA . GLY A 1 96 ? 21.535 8.774 -15.761 1.00 57.59 96 GLY A CA 1
ATOM 716 C C . GLY A 1 96 ? 21.177 9.220 -17.188 1.00 57.59 96 GLY A C 1
ATOM 717 O O . GLY A 1 96 ? 21.024 10.409 -17.464 1.00 57.59 96 GLY A O 1
ATOM 718 N N . ALA A 1 97 ? 21.087 8.265 -1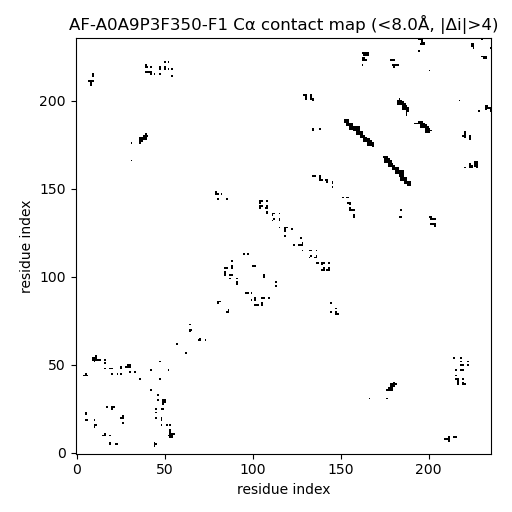8.117 1.00 54.62 97 ALA A N 1
ATOM 719 C CA . ALA A 1 97 ? 21.088 8.509 -19.542 1.00 54.62 97 ALA A CA 1
ATOM 720 C C . ALA A 1 97 ? 19.656 8.756 -20.009 1.00 54.62 97 ALA A C 1
ATOM 722 O O . ALA A 1 97 ? 18.909 7.832 -20.344 1.00 54.62 97 ALA A O 1
ATOM 723 N N . GLY A 1 98 ? 19.277 10.028 -20.071 1.00 57.97 98 GLY A N 1
ATOM 724 C CA . GLY A 1 98 ? 18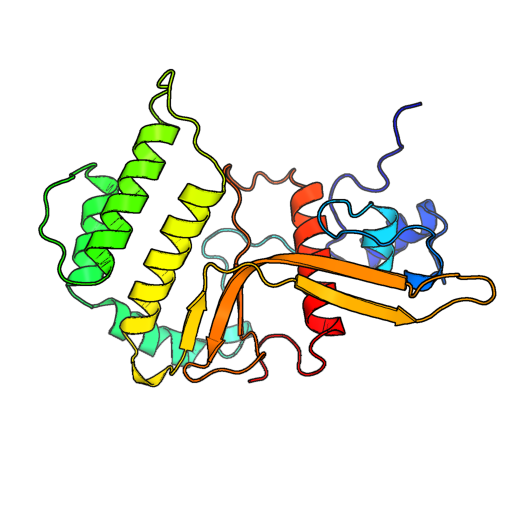.148 10.457 -20.884 1.00 57.97 98 GLY A CA 1
ATOM 725 C C . GLY A 1 98 ? 18.517 10.362 -22.362 1.00 57.97 98 GLY A C 1
ATOM 726 O O . GLY A 1 98 ? 18.927 11.362 -22.930 1.00 57.97 98 GLY A O 1
ATOM 727 N N . ALA A 1 99 ? 18.434 9.178 -22.983 1.00 52.25 99 ALA A N 1
ATOM 728 C CA . ALA A 1 99 ? 18.639 9.066 -24.439 1.00 52.25 99 ALA A CA 1
ATOM 729 C C . ALA A 1 99 ? 18.233 7.741 -25.111 1.00 52.25 99 ALA A C 1
ATOM 731 O O . ALA A 1 99 ? 18.131 7.715 -26.337 1.00 52.25 99 ALA A O 1
ATOM 732 N N . ALA A 1 100 ? 18.009 6.633 -24.396 1.00 61.25 100 ALA A N 1
ATOM 733 C CA . ALA A 1 100 ? 17.582 5.404 -25.071 1.00 61.25 100 ALA A CA 1
ATOM 734 C C . ALA A 1 100 ? 16.117 5.533 -25.530 1.00 61.25 100 ALA A C 1
ATOM 736 O O . ALA A 1 100 ? 15.245 5.892 -24.738 1.00 61.25 100 ALA A O 1
ATOM 737 N N . ARG A 1 101 ? 15.816 5.233 -26.805 1.00 67.81 101 ARG A N 1
ATOM 738 C CA . ARG A 1 101 ? 14.428 5.072 -27.278 1.00 67.81 101 ARG A CA 1
ATOM 739 C C . ARG A 1 101 ? 13.832 3.817 -26.636 1.00 67.81 101 ARG A C 1
ATOM 741 O O . ARG A 1 101 ? 13.813 2.761 -27.256 1.00 67.81 101 ARG A O 1
ATOM 748 N N . ILE A 1 102 ? 13.342 3.943 -25.407 1.00 76.31 102 ILE A N 1
ATOM 749 C CA . ILE A 1 102 ? 12.552 2.893 -24.768 1.00 76.31 102 ILE A CA 1
ATOM 750 C C . ILE A 1 102 ? 11.202 2.823 -25.496 1.00 76.31 102 ILE A C 1
ATOM 752 O O . ILE A 1 102 ? 10.527 3.849 -25.623 1.00 76.31 102 ILE A O 1
ATOM 756 N N . PRO A 1 103 ? 10.789 1.657 -26.008 1.00 70.31 103 PRO A N 1
ATOM 757 C CA . PRO A 1 103 ? 9.487 1.501 -26.635 1.00 70.31 103 PRO A CA 1
ATOM 758 C C . PRO A 1 103 ? 8.361 1.408 -25.593 1.00 70.31 103 PRO A C 1
ATOM 760 O O . PRO A 1 103 ? 8.525 0.859 -24.503 1.00 70.31 103 PRO A O 1
ATOM 763 N N . GLY A 1 104 ? 7.176 1.893 -25.968 1.00 74.19 104 GLY A N 1
ATOM 764 C CA . GLY A 1 104 ? 5.932 1.652 -25.231 1.00 74.19 104 GLY A CA 1
ATOM 765 C C . GLY A 1 104 ? 5.837 2.332 -23.860 1.00 74.19 104 GLY A C 1
ATOM 766 O O . GLY A 1 104 ? 6.403 3.403 -23.628 1.00 74.19 104 GLY A O 1
ATOM 767 N N . ALA A 1 105 ? 5.077 1.710 -22.952 1.00 77.25 105 ALA A N 1
ATOM 768 C CA . ALA A 1 105 ? 4.693 2.271 -21.651 1.00 77.25 105 ALA A CA 1
ATOM 769 C C . ALA A 1 105 ? 5.888 2.644 -20.749 1.00 77.25 105 ALA A C 1
ATOM 771 O O . ALA A 1 105 ? 5.804 3.585 -19.958 1.00 77.25 105 ALA A O 1
ATOM 772 N N . PHE A 1 106 ? 7.031 1.971 -20.908 1.00 89.25 106 PHE A N 1
ATOM 773 C CA . PHE A 1 106 ? 8.219 2.209 -20.085 1.00 89.25 106 PHE A CA 1
ATOM 774 C C . PHE A 1 106 ? 8.960 3.505 -20.422 1.00 89.25 106 PHE A C 1
ATOM 776 O O . PHE A 1 106 ? 9.701 4.013 -19.583 1.00 89.25 106 PHE A O 1
ATOM 783 N N . ARG A 1 107 ? 8.715 4.102 -21.597 1.00 86.81 107 ARG A N 1
ATOM 784 C CA . ARG A 1 107 ? 9.242 5.436 -21.917 1.00 86.81 107 ARG A CA 1
ATOM 785 C C . ARG A 1 107 ? 8.686 6.495 -20.975 1.00 86.81 107 ARG A C 1
ATOM 787 O O . ARG A 1 107 ? 9.431 7.333 -20.479 1.00 86.81 107 ARG A O 1
ATOM 794 N N . GLN A 1 108 ? 7.377 6.460 -20.734 1.00 87.94 108 GLN A N 1
ATOM 795 C CA . GLN A 1 108 ? 6.733 7.429 -19.853 1.00 87.94 108 GLN A CA 1
ATOM 796 C C . GLN A 1 108 ? 7.188 7.235 -18.404 1.00 87.94 108 GLN A C 1
ATOM 798 O O . GLN A 1 108 ? 7.489 8.217 -17.729 1.00 87.94 108 GLN A O 1
ATOM 803 N N . ALA A 1 109 ? 7.308 5.977 -17.960 1.00 89.25 109 ALA A N 1
ATOM 804 C CA . ALA A 1 109 ? 7.862 5.651 -16.648 1.00 89.25 109 ALA A CA 1
ATOM 805 C C . ALA A 1 109 ? 9.294 6.191 -16.488 1.00 89.25 109 ALA A C 1
ATOM 807 O O . ALA A 1 109 ? 9.624 6.753 -15.450 1.00 89.25 109 ALA A O 1
ATOM 808 N N . GLN A 1 110 ? 10.130 6.091 -17.528 1.00 87.25 110 GLN A N 1
ATOM 809 C CA . GLN A 1 110 ? 11.485 6.646 -17.511 1.00 87.25 110 GLN A CA 1
ATOM 810 C C . GLN A 1 110 ? 11.496 8.168 -17.369 1.00 87.25 110 GLN A C 1
ATOM 812 O O . GLN A 1 110 ? 12.244 8.686 -16.547 1.00 87.25 110 GLN A O 1
ATOM 817 N N . ILE A 1 111 ? 10.684 8.883 -18.155 1.00 86.44 111 ILE A N 1
ATOM 818 C CA . ILE A 1 111 ? 10.623 10.352 -18.110 1.00 86.44 111 ILE A CA 1
ATOM 819 C C . ILE A 1 111 ? 10.272 10.818 -16.693 1.00 86.44 111 ILE A C 1
ATOM 821 O O . ILE A 1 111 ? 10.987 11.635 -16.122 1.00 86.44 111 ILE A O 1
ATOM 825 N N . GLN A 1 112 ? 9.228 10.233 -16.102 1.00 89.19 112 GLN A N 1
ATOM 826 C CA . GLN A 1 112 ? 8.784 10.577 -14.750 1.00 89.19 112 GLN A CA 1
ATOM 827 C C . GLN A 1 112 ? 9.796 10.159 -13.678 1.00 89.19 112 GLN A C 1
ATOM 829 O O . GLN A 1 112 ? 9.982 10.862 -12.689 1.00 89.19 112 GLN A O 1
ATOM 834 N N . TYR A 1 113 ? 10.479 9.025 -13.855 1.00 87.06 113 TYR A N 1
ATOM 835 C CA . TYR A 1 113 ? 11.566 8.618 -12.966 1.00 87.06 113 TYR A CA 1
ATOM 836 C C . TYR A 1 113 ? 12.720 9.629 -12.982 1.00 87.06 113 TYR A C 1
ATOM 838 O O . TYR A 1 113 ? 13.184 10.041 -11.922 1.00 87.06 113 TYR A O 1
ATOM 846 N N . LEU A 1 114 ? 13.164 10.061 -14.167 1.00 84.56 114 LEU A N 1
ATOM 847 C CA . LEU A 1 114 ? 14.254 11.029 -14.302 1.00 84.56 114 LEU A CA 1
ATOM 848 C C . LEU A 1 114 ? 13.884 12.396 -13.716 1.00 84.56 114 LEU A C 1
ATOM 850 O O . LEU A 1 114 ? 14.726 13.005 -13.064 1.00 84.56 114 LEU A O 1
ATOM 854 N N . GLU A 1 115 ? 12.636 12.840 -13.879 1.00 85.12 115 GLU A N 1
ATOM 855 C CA . GLU A 1 115 ? 12.114 14.064 -13.254 1.00 85.12 115 GLU A CA 1
ATOM 856 C C . GLU A 1 115 ? 12.187 13.993 -11.719 1.00 85.12 115 GLU A C 1
ATOM 858 O O . GLU A 1 115 ? 12.700 14.907 -11.070 1.00 85.12 115 GLU A O 1
ATOM 863 N N . VAL A 1 116 ? 11.767 12.863 -11.135 1.00 86.00 116 VAL A N 1
ATOM 864 C CA . VAL A 1 116 ? 11.871 12.625 -9.687 1.00 86.00 116 VAL A CA 1
ATOM 865 C C . VAL A 1 116 ? 13.334 12.633 -9.229 1.00 86.00 116 VAL A C 1
ATOM 867 O O . VAL A 1 116 ? 13.664 13.272 -8.233 1.00 86.00 116 VAL A O 1
ATOM 870 N N . ILE A 1 117 ? 14.241 11.957 -9.939 1.00 82.81 117 ILE A N 1
ATOM 871 C CA . ILE A 1 117 ? 15.668 11.957 -9.577 1.00 82.81 117 ILE A CA 1
ATOM 872 C C . ILE A 1 117 ? 16.280 13.358 -9.706 1.00 82.81 117 ILE A C 1
ATOM 874 O O . ILE A 1 117 ? 17.064 13.768 -8.844 1.00 82.81 117 ILE A O 1
ATOM 878 N N . GLU A 1 118 ? 15.920 14.116 -10.743 1.00 80.75 118 GLU A N 1
ATOM 879 C CA . GLU A 1 118 ? 16.423 15.473 -10.936 1.00 80.75 118 GLU A CA 1
ATOM 880 C C . GLU A 1 118 ? 16.030 16.384 -9.772 1.00 80.75 118 GLU A C 1
ATOM 882 O O . GLU A 1 118 ? 16.909 17.010 -9.182 1.00 80.75 118 GLU A O 1
ATOM 887 N N . GLY A 1 119 ? 14.757 16.434 -9.380 1.00 79.56 119 GLY A N 1
ATOM 888 C CA . GLY A 1 119 ? 14.361 17.307 -8.270 1.00 79.56 119 GLY A CA 1
ATOM 889 C C . GLY A 1 119 ? 14.806 16.791 -6.888 1.00 79.56 119 GLY A C 1
ATOM 890 O O . GLY A 1 119 ? 14.850 17.559 -5.928 1.00 79.56 119 GLY A O 1
ATOM 891 N N . LEU A 1 120 ? 15.167 15.503 -6.748 1.00 76.62 120 LEU A N 1
ATOM 892 C CA . LEU A 1 120 ? 15.761 14.983 -5.507 1.00 76.62 120 LEU A CA 1
ATOM 893 C C . LEU A 1 120 ? 17.228 15.413 -5.373 1.00 76.62 120 LEU A C 1
ATOM 895 O O . LEU A 1 120 ? 17.733 15.530 -4.256 1.00 76.62 120 LEU A O 1
ATOM 899 N N . THR A 1 121 ? 17.906 15.645 -6.499 1.00 74.38 121 THR A N 1
ATOM 900 C CA . THR A 1 121 ? 19.335 15.989 -6.556 1.00 74.38 121 THR A CA 1
ATOM 901 C C . THR A 1 121 ? 19.586 17.489 -6.705 1.00 74.38 121 THR A C 1
ATOM 903 O O . THR A 1 121 ? 20.582 17.994 -6.186 1.00 74.38 121 THR A O 1
ATOM 906 N N . LYS A 1 122 ? 18.685 18.229 -7.360 1.00 69.00 122 LYS A N 1
ATOM 907 C CA . LYS A 1 122 ? 18.800 19.671 -7.606 1.00 69.00 122 LYS A CA 1
ATOM 908 C C . LYS A 1 122 ? 17.705 20.430 -6.862 1.00 69.00 122 LYS A C 1
ATOM 910 O O . LYS A 1 122 ? 16.523 20.196 -7.073 1.00 69.00 122 LYS A O 1
ATOM 915 N N . LYS A 1 123 ? 18.090 21.415 -6.047 1.00 60.69 123 LYS A N 1
ATOM 916 C CA . LYS A 1 123 ? 17.146 22.417 -5.532 1.00 60.69 123 LYS A CA 1
ATOM 917 C C . LYS A 1 123 ? 17.014 23.536 -6.561 1.00 60.69 123 LYS A C 1
ATOM 919 O O . LYS A 1 123 ? 17.955 24.312 -6.719 1.00 60.69 123 LYS A O 1
ATOM 924 N N . LYS A 1 124 ? 15.872 23.640 -7.241 1.00 64.69 124 LYS A N 1
ATOM 925 C CA . LYS A 1 124 ? 15.545 24.810 -8.070 1.00 64.69 124 LYS A CA 1
ATOM 926 C C . LYS A 1 124 ? 14.525 25.684 -7.340 1.00 64.69 124 LYS A C 1
ATOM 928 O O . LYS A 1 124 ? 13.654 25.175 -6.651 1.00 64.69 124 LYS A O 1
ATOM 933 N N . GLN A 1 125 ? 14.631 27.006 -7.485 1.00 55.81 125 GLN A N 1
ATOM 934 C CA . GLN A 1 125 ? 13.761 27.972 -6.788 1.00 55.81 125 GLN A CA 1
ATOM 935 C C . GLN A 1 125 ? 12.262 27.819 -7.104 1.00 55.81 125 GLN A C 1
ATOM 937 O O . GLN A 1 125 ? 11.440 28.258 -6.307 1.00 55.81 125 GLN A O 1
ATOM 942 N N . LEU A 1 126 ? 11.916 27.225 -8.250 1.00 59.25 126 LEU A N 1
ATOM 943 C CA . LEU A 1 126 ? 10.538 27.069 -8.731 1.00 59.25 126 LEU A CA 1
ATOM 944 C C . LEU A 1 126 ? 10.023 25.621 -8.654 1.00 59.25 126 LEU A C 1
ATOM 946 O O . LEU A 1 126 ? 8.904 25.361 -9.083 1.00 59.25 126 LEU A O 1
ATOM 950 N N . GLU A 1 127 ? 10.823 24.678 -8.148 1.00 60.72 127 GLU A N 1
ATOM 951 C CA . GLU A 1 127 ? 10.507 23.245 -8.171 1.00 60.72 127 GLU A CA 1
ATOM 952 C C . GLU A 1 127 ? 10.555 22.688 -6.740 1.00 60.72 127 GLU A C 1
ATOM 954 O O . GLU A 1 127 ? 11.608 22.692 -6.101 1.00 60.72 127 GLU A O 1
ATOM 959 N N . ASP A 1 128 ? 9.419 22.195 -6.236 1.00 63.25 128 ASP A N 1
ATOM 960 C CA . ASP A 1 128 ? 9.378 21.332 -5.053 1.00 63.25 128 ASP A CA 1
ATOM 961 C C . ASP A 1 128 ? 8.968 19.930 -5.498 1.00 63.25 128 ASP A C 1
ATOM 963 O O . ASP A 1 128 ? 8.017 19.763 -6.264 1.00 63.25 128 ASP A O 1
ATOM 967 N N . ILE A 1 129 ? 9.692 18.917 -5.022 1.00 65.88 129 ILE A N 1
ATOM 968 C CA . ILE A 1 129 ? 9.245 17.538 -5.189 1.00 65.88 129 ILE A CA 1
ATOM 969 C C . ILE A 1 129 ? 8.187 17.262 -4.137 1.00 65.88 129 ILE A C 1
ATOM 971 O O . ILE A 1 129 ? 8.482 17.151 -2.940 1.00 65.88 129 ILE A O 1
ATOM 975 N N . ASP A 1 130 ? 6.966 17.071 -4.611 1.00 74.00 130 ASP A N 1
ATOM 976 C CA . ASP A 1 130 ? 5.865 16.582 -3.807 1.00 74.00 130 ASP A CA 1
ATOM 977 C C . ASP A 1 130 ? 5.688 15.059 -3.942 1.00 74.00 130 ASP A C 1
ATOM 979 O O . ASP A 1 130 ? 6.244 14.397 -4.823 1.00 74.00 130 ASP A O 1
ATOM 983 N N . GLU A 1 131 ? 4.909 14.480 -3.028 1.00 80.50 131 GLU A N 1
ATOM 984 C CA . GLU A 1 131 ? 4.573 13.051 -3.048 1.00 80.50 131 GLU A CA 1
ATOM 985 C C . GLU A 1 131 ? 3.772 12.665 -4.309 1.00 80.50 131 GLU A C 1
ATOM 987 O O . GLU A 1 131 ? 3.841 11.517 -4.751 1.00 80.50 131 GLU A O 1
ATOM 992 N N . THR A 1 132 ? 3.091 13.626 -4.948 1.00 84.62 132 THR A N 1
ATOM 993 C CA . THR A 1 132 ? 2.299 13.422 -6.171 1.00 84.62 132 THR A CA 1
ATOM 994 C C . THR A 1 132 ? 3.163 12.984 -7.349 1.00 84.62 132 THR A C 1
ATOM 996 O O . THR A 1 132 ? 2.793 12.045 -8.060 1.00 84.62 132 THR A O 1
ATOM 999 N N . SER A 1 133 ? 4.312 13.633 -7.564 1.00 86.88 133 SER A N 1
ATOM 1000 C CA . SER A 1 133 ? 5.244 13.287 -8.649 1.00 86.88 133 SER A CA 1
ATOM 1001 C C . SER A 1 133 ? 5.784 11.856 -8.509 1.00 86.88 133 SER A C 1
ATOM 1003 O O . SER A 1 133 ? 5.779 11.074 -9.464 1.00 86.88 133 SER A O 1
ATOM 1005 N N . ILE A 1 134 ? 6.151 11.472 -7.284 1.00 87.94 134 ILE A N 1
ATOM 1006 C CA . ILE A 1 134 ? 6.681 10.146 -6.953 1.00 87.94 134 ILE A CA 1
ATOM 1007 C C . ILE A 1 134 ? 5.595 9.080 -7.112 1.00 87.94 134 ILE A C 1
ATOM 1009 O O . ILE A 1 134 ? 5.822 8.060 -7.766 1.00 87.94 134 ILE A O 1
ATOM 1013 N N . ASN A 1 135 ? 4.399 9.332 -6.578 1.00 90.12 135 ASN A N 1
ATOM 1014 C CA . ASN A 1 135 ? 3.257 8.435 -6.717 1.00 90.12 135 ASN A CA 1
ATOM 1015 C C . ASN A 1 135 ? 2.874 8.238 -8.195 1.00 90.12 135 ASN A C 1
ATOM 1017 O O . ASN A 1 135 ? 2.694 7.112 -8.653 1.00 90.12 135 ASN A O 1
ATOM 1021 N N . SER A 1 136 ? 2.832 9.319 -8.978 1.00 89.62 136 SER A N 1
ATOM 1022 C CA . SER A 1 136 ? 2.525 9.251 -10.413 1.00 89.62 136 SER A CA 1
ATOM 1023 C C . SER A 1 136 ? 3.557 8.422 -11.180 1.00 89.62 136 SER A C 1
ATOM 1025 O O . SER A 1 136 ? 3.177 7.570 -11.984 1.00 89.62 136 SER A O 1
ATOM 1027 N N . SER A 1 137 ? 4.846 8.621 -10.890 1.00 90.75 137 SER A N 1
ATOM 1028 C CA . SER A 1 137 ? 5.943 7.837 -11.470 1.00 90.75 137 SER A CA 1
ATOM 1029 C C . SER A 1 137 ? 5.812 6.342 -11.143 1.00 90.75 137 SER A C 1
ATOM 1031 O O . SER A 1 137 ? 5.861 5.492 -12.039 1.00 90.75 137 SER A O 1
ATOM 1033 N N . LEU A 1 138 ? 5.534 6.011 -9.875 1.00 92.25 138 LEU A N 1
ATOM 1034 C CA . LEU A 1 138 ? 5.312 4.635 -9.426 1.00 92.25 138 LEU A CA 1
ATOM 1035 C C . LEU A 1 138 ? 4.094 3.994 -10.108 1.00 92.25 138 LEU A C 1
ATOM 1037 O O . LEU A 1 138 ? 4.193 2.877 -10.612 1.00 92.25 138 LEU A O 1
ATOM 1041 N N . ILE A 1 139 ? 2.958 4.692 -10.168 1.00 93.81 139 ILE A N 1
ATOM 1042 C CA . ILE A 1 139 ? 1.733 4.190 -10.807 1.00 93.81 139 ILE A CA 1
ATOM 1043 C C . ILE A 1 139 ? 1.954 3.917 -12.297 1.00 93.81 139 ILE A C 1
ATOM 1045 O O . ILE A 1 139 ? 1.500 2.885 -12.794 1.00 93.81 139 ILE A O 1
ATOM 1049 N N . THR A 1 140 ? 2.675 4.785 -13.011 1.00 93.06 140 THR A N 1
ATOM 1050 C CA . THR A 1 140 ? 3.008 4.563 -14.427 1.00 93.06 140 THR A CA 1
ATOM 1051 C C . THR A 1 140 ? 3.885 3.330 -14.615 1.00 93.06 140 THR A C 1
ATOM 1053 O O . THR A 1 140 ? 3.611 2.518 -15.501 1.00 93.06 140 THR A O 1
ATOM 1056 N N . LEU A 1 141 ? 4.909 3.145 -13.774 1.00 93.56 141 LEU A N 1
ATOM 1057 C CA . LEU A 1 141 ? 5.756 1.952 -13.818 1.00 93.56 141 LEU A CA 1
ATOM 1058 C C . LEU A 1 141 ? 4.938 0.679 -13.561 1.00 93.56 141 LEU A C 1
ATOM 1060 O O . LEU A 1 141 ? 5.018 -0.281 -14.328 1.00 93.56 141 LEU A O 1
ATOM 1064 N N . LEU A 1 142 ? 4.120 0.683 -12.508 1.00 94.38 142 LEU A N 1
ATOM 1065 C CA . LEU A 1 142 ? 3.258 -0.439 -12.149 1.00 94.38 142 LEU A CA 1
ATOM 1066 C C . LEU A 1 142 ? 2.244 -0.764 -13.257 1.00 94.38 142 LEU A C 1
ATOM 1068 O O . LEU A 1 142 ? 1.988 -1.940 -13.537 1.00 94.38 142 LEU A O 1
ATOM 1072 N N . GLN A 1 143 ? 1.697 0.257 -13.926 1.00 93.56 143 GLN A N 1
ATOM 1073 C CA . GLN A 1 143 ? 0.837 0.077 -15.095 1.00 93.56 143 GLN A CA 1
ATOM 1074 C C . GLN A 1 143 ? 1.597 -0.573 -16.252 1.00 93.56 143 GLN A C 1
ATOM 1076 O O . GLN A 1 143 ? 1.116 -1.572 -16.778 1.00 93.56 143 GLN A O 1
ATOM 1081 N N . GLY A 1 144 ? 2.797 -0.088 -16.583 1.00 92.94 144 GLY A N 1
ATOM 1082 C CA . GLY A 1 144 ? 3.637 -0.685 -17.624 1.00 92.94 144 GLY A CA 1
ATOM 1083 C C . GLY A 1 144 ? 3.962 -2.155 -17.354 1.00 92.94 144 GLY A C 1
ATOM 1084 O O . GLY A 1 144 ? 3.863 -2.974 -18.262 1.00 92.94 144 GLY A O 1
ATOM 1085 N N . ILE A 1 145 ? 4.270 -2.512 -16.100 1.00 93.12 145 ILE A N 1
ATOM 1086 C CA . ILE A 1 145 ? 4.485 -3.909 -15.682 1.00 93.12 145 ILE A CA 1
ATOM 1087 C C . ILE A 1 145 ? 3.202 -4.737 -15.836 1.00 93.12 145 ILE A C 1
ATOM 1089 O O . ILE A 1 145 ? 3.252 -5.869 -16.305 1.00 93.12 145 ILE A O 1
ATOM 1093 N N . THR A 1 146 ? 2.048 -4.185 -15.461 1.00 92.25 146 THR A N 1
ATOM 1094 C CA . THR A 1 146 ? 0.757 -4.891 -15.562 1.00 92.25 146 THR A CA 1
ATOM 1095 C C . THR A 1 146 ? 0.362 -5.134 -17.019 1.00 92.25 146 THR A C 1
ATOM 1097 O O . THR A 1 146 ? -0.150 -6.202 -17.345 1.00 92.25 146 THR A O 1
ATOM 1100 N N . ASP A 1 147 ? 0.661 -4.185 -17.907 1.00 91.06 147 ASP A N 1
ATOM 1101 C CA . ASP A 1 147 ? 0.371 -4.282 -19.341 1.00 91.06 147 ASP A CA 1
ATOM 1102 C C . ASP A 1 147 ? 1.229 -5.340 -20.060 1.00 91.06 147 ASP A C 1
ATOM 1104 O O . ASP A 1 147 ? 0.867 -5.775 -21.153 1.00 91.06 147 ASP A O 1
ATOM 1108 N N . LEU A 1 148 ? 2.315 -5.826 -19.438 1.00 91.62 148 LEU A N 1
ATOM 1109 C CA . LEU A 1 148 ? 3.060 -6.997 -19.928 1.00 91.62 148 LEU A CA 1
ATOM 1110 C C . LEU A 1 148 ? 2.230 -8.285 -19.888 1.00 91.62 148 LEU A C 1
ATOM 1112 O O . LEU A 1 148 ? 2.558 -9.246 -20.582 1.00 91.62 148 LEU A O 1
ATOM 1116 N N . VAL A 1 149 ? 1.158 -8.314 -19.090 1.00 89.38 149 VAL A N 1
ATOM 1117 C CA . VAL A 1 149 ? 0.258 -9.463 -18.948 1.00 89.38 149 VAL A CA 1
ATOM 1118 C C . VAL A 1 149 ? -1.181 -9.009 -19.230 1.00 89.38 149 VAL A C 1
ATOM 1120 O O . VAL A 1 149 ? -1.971 -8.830 -18.301 1.00 89.38 149 VAL A O 1
ATOM 1123 N N . PRO A 1 150 ? -1.578 -8.834 -20.509 1.00 82.31 150 PRO A N 1
ATOM 1124 C CA . PRO A 1 150 ? -2.899 -8.300 -20.864 1.00 82.31 150 PRO A CA 1
ATOM 1125 C C . PRO A 1 150 ? -4.071 -9.121 -20.305 1.00 82.31 150 PRO A C 1
ATOM 1127 O O . PRO A 1 150 ? -5.136 -8.583 -19.999 1.00 82.31 150 PRO A O 1
ATOM 1130 N N . THR A 1 151 ? -3.864 -10.428 -20.119 1.00 86.06 151 THR A N 1
ATOM 1131 C CA . THR A 1 151 ? -4.842 -11.357 -19.536 1.00 86.06 151 THR A CA 1
ATOM 1132 C C . THR A 1 151 ? -5.108 -11.112 -18.053 1.00 86.06 151 THR A C 1
ATOM 1134 O O . THR A 1 151 ? -6.107 -11.609 -17.538 1.00 86.06 151 THR A O 1
ATOM 1137 N N . ALA A 1 152 ? -4.285 -10.313 -17.362 1.00 84.25 152 ALA A N 1
ATOM 1138 C CA . ALA A 1 152 ? -4.507 -9.973 -15.962 1.00 84.25 152 ALA A CA 1
ATOM 1139 C C . ALA A 1 152 ? -5.842 -9.242 -15.758 1.00 84.25 152 ALA A C 1
ATOM 1141 O O . ALA A 1 152 ? -6.452 -9.366 -14.697 1.00 84.25 152 ALA A O 1
ATOM 1142 N N . GLY A 1 153 ? -6.309 -8.475 -16.755 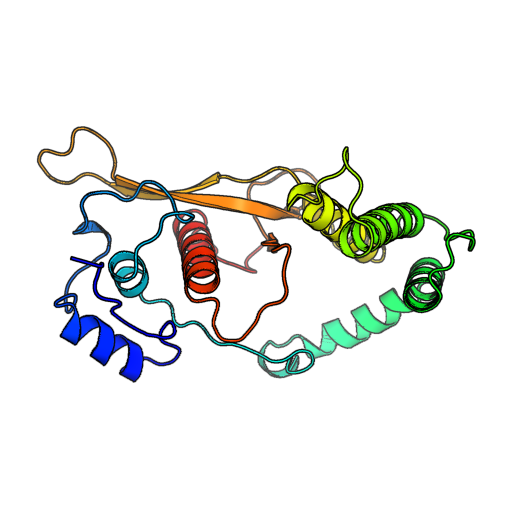1.00 87.50 153 GLY A N 1
ATOM 1143 C CA . GLY A 1 153 ? -7.586 -7.764 -16.670 1.00 87.50 153 GLY A CA 1
ATOM 1144 C C . GLY A 1 153 ? -7.644 -6.796 -15.484 1.00 87.50 153 GLY A C 1
ATOM 1145 O O . GLY A 1 153 ? -8.702 -6.618 -14.877 1.00 87.50 153 GLY A O 1
ATOM 1146 N N . ARG A 1 154 ? -6.507 -6.192 -15.123 1.00 90.38 154 ARG A N 1
ATOM 1147 C CA . ARG A 1 154 ? -6.362 -5.236 -14.016 1.00 90.38 154 ARG A CA 1
ATOM 1148 C C . ARG A 1 154 ? -5.695 -3.959 -14.512 1.00 90.38 154 ARG A C 1
ATOM 1150 O O . ARG A 1 154 ? -5.003 -3.973 -15.526 1.00 90.38 154 ARG A O 1
ATOM 1157 N N . ARG A 1 155 ? -5.878 -2.859 -13.782 1.00 91.75 155 ARG A N 1
ATOM 1158 C CA . ARG A 1 155 ? -5.096 -1.639 -13.992 1.00 91.75 155 ARG A CA 1
ATOM 1159 C C . ARG A 1 155 ? -4.906 -0.823 -12.733 1.00 91.75 155 ARG A C 1
ATOM 1161 O O . ARG A 1 155 ? -5.784 -0.787 -11.864 1.00 91.75 155 ARG A O 1
ATOM 1168 N N . TRP A 1 156 ? -3.772 -0.147 -12.688 1.00 93.38 156 TRP A N 1
ATOM 1169 C CA . TRP A 1 156 ? -3.443 0.808 -11.653 1.00 93.38 156 TRP A CA 1
ATOM 1170 C C . TRP A 1 156 ? -4.183 2.119 -11.890 1.00 93.38 156 TRP A C 1
ATOM 1172 O O . TRP A 1 156 ? -4.458 2.540 -13.020 1.00 93.38 156 TRP A O 1
ATOM 1182 N N . ARG A 1 157 ? -4.569 2.746 -10.788 1.00 91.00 157 ARG A N 1
ATOM 1183 C CA . ARG A 1 157 ? -5.301 4.005 -10.746 1.00 91.00 157 ARG A CA 1
ATOM 1184 C C . ARG A 1 157 ? -4.561 4.957 -9.823 1.00 91.00 157 ARG A C 1
ATOM 1186 O O . ARG A 1 157 ? -4.271 4.588 -8.692 1.00 91.00 157 ARG A O 1
ATOM 1193 N N . SER A 1 158 ? -4.347 6.179 -10.297 1.00 89.62 158 SER A N 1
ATOM 1194 C CA . SER A 1 158 ? -3.844 7.306 -9.501 1.00 89.62 158 SER A CA 1
ATOM 1195 C C . SER A 1 158 ? -4.955 8.086 -8.791 1.00 89.62 158 SER A C 1
ATOM 1197 O O . SER A 1 158 ? -4.690 8.993 -8.013 1.00 89.62 158 SER A O 1
ATOM 1199 N N . ARG A 1 159 ? -6.231 7.784 -9.074 1.00 87.31 159 ARG A N 1
ATOM 1200 C CA . ARG A 1 159 ? -7.347 8.432 -8.379 1.00 87.31 159 ARG A CA 1
ATOM 1201 C C . ARG A 1 159 ? -7.398 7.921 -6.947 1.00 87.31 159 ARG A C 1
ATOM 1203 O O . ARG A 1 159 ? -7.687 6.743 -6.758 1.00 87.31 159 ARG A O 1
ATOM 1210 N N . HIS A 1 160 ? -7.288 8.836 -5.991 1.00 87.62 160 HIS A N 1
ATOM 1211 C CA . HIS A 1 160 ? -7.472 8.534 -4.579 1.00 87.62 160 HIS A CA 1
ATOM 1212 C C . HIS A 1 160 ? -8.822 7.862 -4.306 1.00 87.62 160 HIS A C 1
ATOM 1214 O O . HIS A 1 160 ? -9.875 8.335 -4.758 1.00 87.62 160 HIS A O 1
ATOM 1220 N N . VAL A 1 161 ? -8.802 6.777 -3.533 1.00 87.12 161 VAL A N 1
ATOM 1221 C CA . VAL A 1 161 ? -10.014 6.134 -3.026 1.00 87.12 161 VAL A CA 1
ATOM 1222 C C . VAL A 1 161 ? -10.148 6.429 -1.546 1.00 87.12 161 VAL A C 1
ATOM 1224 O O . VAL A 1 161 ? -9.230 6.227 -0.759 1.00 87.12 161 VAL A O 1
ATOM 1227 N N . LYS A 1 162 ? -11.335 6.903 -1.171 1.00 91.19 162 LYS A N 1
ATOM 1228 C CA . LYS A 1 162 ? -11.723 7.095 0.219 1.00 91.19 162 LYS A CA 1
ATOM 1229 C C . LYS A 1 162 ? -12.299 5.786 0.756 1.00 91.19 162 LYS A C 1
ATOM 1231 O O . LYS A 1 162 ? -13.433 5.447 0.428 1.00 91.19 162 LYS A O 1
ATOM 1236 N N . LEU A 1 163 ? -11.527 5.086 1.577 1.00 90.88 163 LEU A N 1
ATOM 1237 C CA . LEU A 1 163 ? -11.945 3.884 2.297 1.00 90.88 163 LEU A CA 1
ATOM 1238 C C . LEU A 1 163 ? -12.597 4.293 3.611 1.00 90.88 163 LEU A C 1
ATOM 1240 O O . LEU A 1 163 ? -12.084 5.174 4.302 1.00 90.88 163 LEU A O 1
ATOM 1244 N N . THR A 1 164 ? -13.745 3.712 3.959 1.00 90.38 164 THR A N 1
ATOM 1245 C CA . THR A 1 164 ? -14.472 4.108 5.177 1.00 90.38 164 THR A CA 1
ATOM 1246 C C . THR A 1 164 ? -15.020 2.916 5.947 1.00 90.38 164 THR A C 1
ATOM 1248 O O . THR A 1 164 ? -15.885 2.197 5.469 1.00 90.38 164 THR A O 1
ATOM 1251 N N . ILE A 1 165 ? -14.630 2.795 7.216 1.00 88.50 165 ILE A N 1
ATOM 1252 C CA . ILE A 1 165 ? -15.314 1.918 8.173 1.00 88.50 165 ILE A CA 1
ATOM 1253 C C . ILE A 1 165 ? -16.384 2.732 8.882 1.00 88.50 165 ILE A C 1
ATOM 1255 O O . ILE A 1 165 ? -16.082 3.760 9.492 1.00 88.50 165 ILE A O 1
ATOM 1259 N N . ASN A 1 166 ? -17.627 2.257 8.852 1.00 87.94 166 ASN A N 1
ATOM 1260 C CA . ASN A 1 166 ? -18.698 2.811 9.672 1.00 87.94 166 ASN A CA 1
ATOM 1261 C C . ASN A 1 166 ? -18.883 1.963 10.937 1.00 87.94 166 ASN A C 1
ATOM 1263 O O . ASN A 1 166 ? -19.291 0.805 10.877 1.00 87.94 166 ASN A O 1
ATOM 1267 N N . TYR A 1 167 ? -18.602 2.556 12.092 1.00 86.31 167 TYR A N 1
ATOM 1268 C CA . TYR A 1 167 ? -18.774 1.936 13.402 1.00 86.31 167 TYR A CA 1
ATOM 1269 C C . TYR A 1 167 ? -20.177 2.139 13.998 1.00 86.31 167 TYR A C 1
ATOM 1271 O O . TYR A 1 167 ? -20.429 1.667 15.110 1.00 86.31 167 TYR A O 1
ATOM 1279 N N . GLY A 1 168 ? -21.085 2.796 13.270 1.00 85.38 168 GLY A N 1
ATOM 1280 C CA . GLY A 1 168 ? -22.455 3.080 13.693 1.00 85.38 168 GLY A CA 1
ATOM 1281 C C . GLY A 1 168 ? -22.551 4.326 14.574 1.00 85.38 168 GLY A C 1
ATOM 1282 O O . GLY A 1 168 ? -21.747 5.248 14.450 1.00 85.38 168 GLY A O 1
ATOM 1283 N N . ARG A 1 169 ? -23.537 4.368 15.473 1.00 85.44 169 ARG A N 1
ATOM 1284 C CA . ARG A 1 169 ? -23.744 5.469 16.430 1.00 85.44 169 ARG A CA 1
ATOM 1285 C C . ARG A 1 169 ? -23.741 4.944 17.859 1.00 85.44 169 ARG A C 1
ATOM 1287 O O . ARG A 1 169 ? -24.214 3.836 18.104 1.00 85.44 169 ARG A O 1
ATOM 1294 N N . ARG A 1 170 ? -23.252 5.746 18.805 1.00 83.00 170 ARG A N 1
ATOM 1295 C CA . ARG A 1 170 ? -23.566 5.576 20.232 1.00 83.00 170 ARG A CA 1
ATOM 1296 C C . ARG A 1 170 ? -24.835 6.358 20.595 1.00 83.00 170 ARG A C 1
ATOM 1298 O O . ARG A 1 170 ? -25.168 7.321 19.900 1.00 83.00 170 ARG A O 1
ATOM 1305 N N . PRO A 1 171 ? -25.526 5.994 21.689 1.00 82.25 171 PRO A N 1
ATOM 1306 C CA . PRO A 1 171 ? -26.547 6.856 22.275 1.00 82.25 171 PRO A CA 1
ATOM 1307 C C . PRO A 1 171 ? -25.993 8.274 22.486 1.00 82.25 171 PRO A C 1
ATOM 1309 O O . PRO A 1 171 ? -24.915 8.436 23.052 1.00 82.25 171 PRO A O 1
ATOM 1312 N N . GLY A 1 172 ? -26.701 9.287 21.980 1.00 83.12 172 GLY A N 1
ATOM 1313 C CA . GLY A 1 172 ? -26.278 10.693 22.034 1.00 83.12 172 GLY A CA 1
ATOM 1314 C C . GLY A 1 172 ? -25.386 11.176 20.878 1.00 83.12 172 GLY A C 1
ATOM 1315 O O . GLY A 1 172 ? -25.191 12.385 20.741 1.00 83.12 172 GLY A O 1
ATOM 1316 N N . ASP A 1 173 ? -24.885 10.293 20.004 1.00 83.44 173 ASP A N 1
ATOM 1317 C CA . ASP A 1 173 ? -24.103 10.710 18.832 1.00 83.44 173 ASP A CA 1
ATOM 1318 C C . ASP A 1 173 ? -25.020 11.386 17.783 1.00 83.44 173 ASP A C 1
ATOM 1320 O O . ASP A 1 173 ? -25.989 10.797 17.299 1.00 83.44 173 ASP A O 1
ATOM 1324 N N . LYS A 1 174 ? -24.681 12.616 17.362 1.00 84.56 174 LYS A N 1
ATOM 1325 C CA . LYS A 1 174 ? -25.406 13.345 16.293 1.00 84.56 174 LYS A CA 1
ATOM 1326 C C . LYS A 1 174 ? -25.088 12.842 14.877 1.00 84.56 174 LYS A C 1
ATOM 1328 O O . LYS A 1 174 ? -25.800 13.173 13.933 1.00 84.56 174 LYS A O 1
ATOM 1333 N N . LYS A 1 175 ? -23.988 12.103 14.705 1.00 85.00 175 LYS A N 1
ATOM 1334 C CA . LYS A 1 175 ? -23.491 11.601 13.416 1.00 85.00 175 LYS A CA 1
ATOM 1335 C C . LYS A 1 175 ? -22.913 10.201 13.584 1.00 85.00 175 LYS A C 1
ATOM 1337 O O . LYS A 1 175 ? -22.472 9.833 14.668 1.00 85.00 175 LYS A O 1
ATOM 1342 N N . ASP A 1 176 ? -22.882 9.452 12.488 1.00 86.19 176 ASP A N 1
ATOM 1343 C CA . ASP A 1 176 ? -22.183 8.172 12.431 1.00 86.19 176 ASP A CA 1
ATOM 1344 C C . ASP A 1 176 ? -20.693 8.333 12.742 1.00 86.19 176 ASP A C 1
ATOM 1346 O O . ASP A 1 176 ? -20.018 9.254 12.272 1.00 86.19 176 ASP A O 1
ATOM 1350 N N . ARG A 1 177 ? -20.170 7.354 13.468 1.00 86.88 177 ARG A N 1
ATOM 1351 C CA . ARG A 1 177 ? -18.753 7.157 13.731 1.00 86.88 177 ARG A CA 1
ATOM 1352 C C . ARG A 1 177 ? -18.094 6.509 12.539 1.00 86.88 177 ARG A C 1
ATOM 1354 O O . ARG A 1 177 ? -18.163 5.295 12.368 1.00 86.88 177 ARG A O 1
ATOM 1361 N N . LYS A 1 178 ? -17.427 7.314 11.730 1.00 88.38 178 LYS A N 1
ATOM 1362 C CA . LYS A 1 178 ? -16.716 6.834 10.549 1.00 88.38 178 LYS A CA 1
ATOM 1363 C C . LYS A 1 178 ? -15.227 7.007 10.752 1.00 88.38 178 LYS A C 1
ATOM 1365 O O . LYS A 1 178 ? -14.826 8.054 11.239 1.00 88.38 178 LYS A O 1
ATOM 1370 N N . PHE A 1 179 ? -14.458 5.994 10.369 1.00 90.25 179 PHE A N 1
ATOM 1371 C CA . PHE A 1 179 ? -13.005 6.054 10.265 1.00 90.25 179 PHE A CA 1
ATOM 1372 C C . PHE A 1 179 ? -12.609 5.921 8.809 1.00 90.25 179 PHE A C 1
ATOM 1374 O O . PHE A 1 179 ? -13.039 4.985 8.139 1.00 90.25 179 PHE A O 1
ATOM 1381 N N . THR A 1 180 ? -11.861 6.902 8.315 1.00 92.00 180 THR A N 1
ATOM 1382 C CA . THR A 1 180 ? -11.580 7.050 6.888 1.00 92.00 180 THR A CA 1
ATOM 1383 C C . THR A 1 180 ? -10.086 7.001 6.633 1.00 92.00 180 THR A C 1
ATOM 1385 O O . THR A 1 180 ? -9.354 7.703 7.320 1.00 92.00 180 THR A O 1
ATOM 1388 N N . ALA A 1 181 ? -9.648 6.294 5.596 1.00 92.06 181 ALA A N 1
ATOM 1389 C CA . ALA A 1 181 ? -8.330 6.494 5.002 1.00 92.06 181 ALA A CA 1
ATOM 1390 C C . ALA A 1 181 ? -8.457 6.828 3.511 1.00 92.06 181 ALA A C 1
ATOM 1392 O O . ALA A 1 181 ? -9.474 6.524 2.881 1.00 92.06 181 ALA A O 1
ATOM 1393 N N . VAL A 1 182 ? -7.459 7.514 2.965 1.00 90.44 182 VAL A N 1
ATOM 1394 C CA . VAL A 1 182 ? -7.417 7.914 1.557 1.00 90.44 182 VAL A CA 1
ATOM 1395 C C . VAL A 1 182 ? -6.133 7.359 0.978 1.00 90.44 182 VAL A C 1
ATOM 1397 O O . VAL A 1 182 ? -5.083 7.609 1.546 1.00 90.44 182 VAL A O 1
ATOM 1400 N N . THR A 1 183 ? -6.248 6.603 -0.106 1.00 89.50 183 THR A N 1
ATOM 1401 C CA . THR A 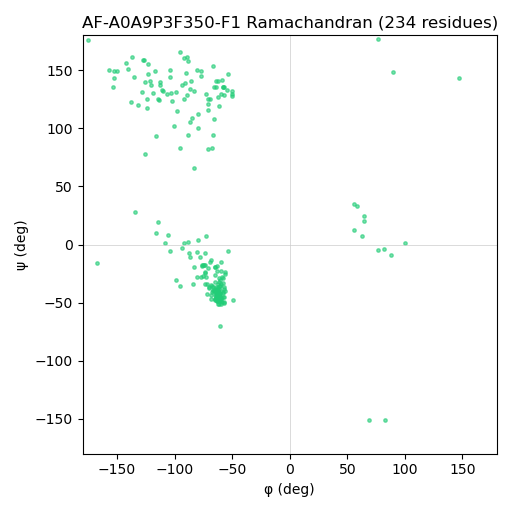1 183 ? -5.129 5.880 -0.717 1.00 89.50 183 THR A CA 1
ATOM 1402 C C . THR A 1 183 ? -4.430 6.747 -1.759 1.00 89.50 183 THR A C 1
ATOM 1404 O O . THR A 1 183 ? -5.108 7.484 -2.483 1.00 89.50 183 THR A O 1
ATOM 1407 N N . ASP A 1 184 ? -3.117 6.586 -1.922 1.00 89.38 184 ASP A N 1
ATOM 1408 C CA . ASP A 1 184 ? -2.358 7.235 -3.003 1.00 89.38 184 ASP A CA 1
ATOM 1409 C C . ASP A 1 184 ? -2.644 6.595 -4.372 1.00 89.38 184 ASP A C 1
ATOM 1411 O O . ASP A 1 184 ? -2.613 7.249 -5.417 1.00 89.38 184 ASP A O 1
ATOM 1415 N N . GLY A 1 185 ? -2.998 5.311 -4.386 1.00 91.75 185 GLY A N 1
ATOM 1416 C CA . GLY A 1 185 ? -3.426 4.618 -5.593 1.00 91.75 185 GLY A CA 1
ATOM 1417 C C . GLY A 1 185 ? -3.893 3.197 -5.324 1.00 91.75 185 GLY A C 1
ATOM 1418 O O . GLY A 1 185 ? -3.847 2.700 -4.197 1.00 91.75 185 GLY A O 1
ATOM 1419 N N . GLN A 1 186 ? -4.374 2.527 -6.371 1.00 92.75 186 GLN A N 1
ATOM 1420 C CA . GLN A 1 186 ? -4.905 1.173 -6.239 1.00 92.75 186 GLN A CA 1
ATOM 1421 C C . GLN A 1 186 ? -4.890 0.382 -7.545 1.00 92.75 186 GLN A C 1
ATOM 1423 O O . GLN A 1 186 ? -5.086 0.932 -8.632 1.00 92.75 186 GLN A O 1
ATOM 1428 N N . LEU A 1 187 ? -4.747 -0.936 -7.419 1.00 92.94 187 LEU A N 1
ATOM 1429 C CA . LEU A 1 187 ? -4.991 -1.905 -8.484 1.00 92.94 187 LEU A CA 1
ATOM 1430 C C . LEU A 1 187 ? -6.457 -2.341 -8.457 1.00 92.94 187 LEU A C 1
ATOM 1432 O O . LEU A 1 187 ? -6.965 -2.768 -7.420 1.00 92.94 187 LEU A O 1
ATOM 1436 N N . GLN A 1 188 ? -7.135 -2.275 -9.601 1.00 90.12 188 GLN A N 1
ATOM 1437 C CA . GLN A 1 188 ? -8.545 -2.660 -9.743 1.00 90.12 188 GLN A CA 1
ATOM 1438 C C . GLN A 1 188 ? -8.780 -3.472 -11.015 1.00 90.12 188 GLN A C 1
ATOM 1440 O O . GLN A 1 188 ? -7.981 -3.419 -11.949 1.00 90.12 188 GLN A O 1
ATOM 1445 N N . ARG A 1 189 ? -9.903 -4.199 -11.078 1.00 86.94 189 ARG A N 1
ATOM 1446 C CA . ARG A 1 189 ? -10.334 -4.907 -12.294 1.00 86.94 189 ARG A CA 1
ATOM 1447 C C . ARG A 1 189 ? -10.646 -3.930 -13.429 1.00 86.94 189 ARG A C 1
ATOM 1449 O O . ARG A 1 189 ? -11.318 -2.911 -13.242 1.00 86.94 189 ARG A O 1
ATOM 1456 N N . SER A 1 190 ? -10.171 -4.261 -14.621 1.00 79.06 190 SER A N 1
ATOM 1457 C CA . SER A 1 190 ? -10.544 -3.602 -15.868 1.00 79.06 190 SER A CA 1
ATOM 1458 C C . SER A 1 190 ? -12.029 -3.870 -16.148 1.00 79.06 190 SER A C 1
ATOM 1460 O O . SER A 1 190 ? -12.509 -4.983 -15.953 1.00 79.06 190 SER A O 1
ATOM 1462 N N . GLY A 1 191 ? -12.778 -2.838 -16.546 1.00 73.69 191 GLY A N 1
ATOM 1463 C CA . GLY A 1 191 ? -14.232 -2.927 -16.773 1.00 73.69 191 GLY A CA 1
ATOM 1464 C C . GLY A 1 191 ? -15.117 -2.392 -15.640 1.00 73.69 191 GLY A C 1
ATOM 1465 O O . GLY A 1 191 ? -16.334 -2.394 -15.770 1.00 73.69 191 GLY A O 1
ATOM 1466 N N . GLY A 1 192 ? -14.525 -1.872 -14.562 1.00 64.62 192 GLY A N 1
ATOM 1467 C CA . GLY A 1 192 ? -15.278 -1.260 -13.469 1.00 64.62 192 GLY A CA 1
ATOM 1468 C C . GLY A 1 192 ? -15.668 -2.263 -12.383 1.00 64.62 192 GLY A C 1
ATOM 1469 O O . GLY A 1 192 ? -15.833 -3.459 -12.610 1.00 64.62 192 GLY A O 1
ATOM 1470 N N . GLY A 1 193 ? -15.732 -1.752 -11.160 1.00 64.69 193 GLY A N 1
ATOM 1471 C CA . GLY A 1 193 ? -15.911 -2.530 -9.942 1.00 64.69 193 GLY A CA 1
ATOM 1472 C C . GLY A 1 193 ? -15.169 -1.857 -8.798 1.00 64.69 193 GLY A C 1
ATOM 1473 O O . GLY A 1 193 ? -14.104 -1.275 -8.996 1.00 64.69 193 GLY A O 1
ATOM 1474 N N . ARG A 1 194 ? -15.743 -1.901 -7.595 1.00 65.81 194 ARG A N 1
ATOM 1475 C CA . ARG A 1 194 ? -15.100 -1.333 -6.403 1.00 65.81 194 ARG A CA 1
ATOM 1476 C C . ARG A 1 194 ? -14.034 -2.258 -5.799 1.00 65.81 194 ARG A C 1
ATOM 1478 O O . ARG A 1 194 ? -13.330 -1.836 -4.895 1.00 65.81 194 ARG A O 1
ATOM 1485 N N . ALA A 1 195 ? -13.890 -3.488 -6.300 1.00 78.06 195 ALA A N 1
ATOM 1486 C CA . ALA A 1 195 ? -12.928 -4.454 -5.781 1.00 78.06 195 ALA A CA 1
ATOM 1487 C C . ALA A 1 195 ? -11.483 -3.989 -6.024 1.00 78.06 195 ALA A C 1
ATOM 1489 O O . ALA A 1 195 ? -10.982 -3.980 -7.153 1.00 78.06 195 ALA A O 1
ATOM 1490 N N . ILE A 1 196 ? -10.838 -3.591 -4.933 1.00 86.75 196 ILE A N 1
ATOM 1491 C CA . ILE A 1 196 ? -9.421 -3.252 -4.859 1.00 86.75 196 ILE A CA 1
ATOM 1492 C C . ILE A 1 196 ? -8.635 -4.550 -4.676 1.00 86.75 196 ILE A C 1
ATOM 1494 O O . ILE A 1 196 ? -8.981 -5.365 -3.826 1.00 86.75 196 ILE A O 1
ATOM 1498 N N . SER A 1 197 ? -7.583 -4.741 -5.470 1.00 87.31 197 SER A N 1
ATOM 1499 C CA . SER A 1 197 ? -6.657 -5.878 -5.353 1.00 87.31 197 SER A CA 1
ATOM 1500 C C . SER A 1 197 ? -5.419 -5.549 -4.539 1.00 87.31 197 SER A C 1
ATOM 1502 O O . SER A 1 197 ? -4.898 -6.412 -3.840 1.00 87.31 197 SER A O 1
ATOM 1504 N N . ALA A 1 198 ? -4.940 -4.317 -4.666 1.00 90.12 198 ALA A N 1
ATOM 1505 C CA . ALA A 1 198 ? -3.756 -3.818 -3.992 1.00 90.12 198 ALA A CA 1
ATOM 1506 C C . ALA A 1 198 ? -3.880 -2.306 -3.817 1.00 90.12 198 ALA A C 1
ATOM 1508 O O . ALA A 1 198 ? -4.494 -1.635 -4.652 1.00 90.12 198 ALA A O 1
ATOM 1509 N N . LEU A 1 199 ? -3.279 -1.797 -2.748 1.00 90.81 199 LEU A N 1
ATOM 1510 C CA . LEU A 1 199 ? -3.140 -0.375 -2.469 1.00 90.81 199 LEU A CA 1
ATOM 1511 C C . LEU A 1 199 ? -1.710 0.069 -2.762 1.00 90.81 199 LEU A C 1
ATOM 1513 O O . LEU A 1 199 ? -0.771 -0.717 -2.627 1.00 90.81 199 LEU A O 1
ATOM 1517 N N . VAL A 1 200 ? -1.568 1.326 -3.159 1.00 90.38 200 VAL A N 1
ATOM 1518 C CA . VAL A 1 200 ? -0.294 2.040 -3.188 1.00 90.38 200 VAL A CA 1
ATOM 1519 C C . VAL A 1 200 ? -0.349 3.091 -2.097 1.00 90.38 200 VAL A C 1
ATOM 1521 O O . VAL A 1 200 ? -1.328 3.829 -2.017 1.00 90.38 200 VAL A O 1
ATOM 1524 N N . GLU A 1 201 ? 0.717 3.133 -1.311 1.00 87.25 201 GLU A N 1
ATOM 1525 C CA . GLU A 1 201 ? 1.051 4.209 -0.387 1.00 87.25 201 GLU A CA 1
ATOM 1526 C C . GLU A 1 201 ? 2.516 4.546 -0.651 1.00 87.25 201 GLU A C 1
ATOM 1528 O O . GLU A 1 201 ? 3.385 3.664 -0.585 1.00 87.25 201 GLU A O 1
ATOM 1533 N N . CYS A 1 202 ? 2.798 5.789 -1.032 1.00 83.75 202 CYS A N 1
ATOM 1534 C CA . CYS A 1 202 ? 4.140 6.205 -1.406 1.00 83.75 202 CYS A CA 1
ATOM 1535 C C . CYS A 1 202 ? 4.612 7.351 -0.515 1.00 83.75 202 CYS A C 1
ATOM 1537 O O . CYS A 1 202 ? 3.864 8.258 -0.168 1.00 83.75 202 CYS A O 1
ATOM 1539 N N . LYS A 1 203 ? 5.891 7.322 -0.133 1.00 81.50 203 LYS A N 1
ATOM 1540 C CA . LYS A 1 203 ? 6.505 8.383 0.670 1.00 81.50 203 LYS A CA 1
ATOM 1541 C C . LYS A 1 203 ? 7.745 8.903 -0.017 1.00 81.50 203 LYS A C 1
ATOM 1543 O O . LYS A 1 203 ? 8.557 8.131 -0.522 1.00 81.50 203 LYS A O 1
ATOM 1548 N N . ARG A 1 204 ? 7.920 10.225 0.037 1.00 77.69 204 ARG A N 1
ATOM 1549 C CA . ARG A 1 204 ? 9.049 10.914 -0.603 1.00 77.69 204 ARG A CA 1
ATOM 1550 C C . ARG A 1 204 ? 10.413 10.435 -0.129 1.00 77.69 204 ARG A C 1
ATOM 1552 O O . ARG A 1 204 ? 11.380 10.478 -0.882 1.00 77.69 204 ARG A O 1
ATOM 1559 N N . ALA A 1 205 ? 10.517 10.046 1.134 1.00 75.44 205 ALA A N 1
ATOM 1560 C CA . ALA A 1 205 ? 11.795 9.745 1.749 1.00 75.44 205 ALA A CA 1
ATOM 1561 C C . ALA A 1 205 ? 11.872 8.274 2.189 1.00 75.44 205 ALA A C 1
ATOM 1563 O O . ALA A 1 205 ? 10.848 7.702 2.574 1.00 75.44 205 ALA A O 1
ATOM 1564 N N . PRO A 1 206 ? 13.078 7.667 2.175 1.00 73.06 206 PRO A N 1
ATOM 1565 C CA . PRO A 1 206 ? 13.252 6.254 2.477 1.00 73.06 206 PRO A CA 1
ATOM 1566 C C . PRO A 1 206 ? 12.633 5.852 3.816 1.00 73.06 206 PRO A C 1
ATOM 1568 O O . PRO A 1 206 ? 12.655 6.617 4.797 1.00 73.06 206 PRO A O 1
ATOM 1571 N N . ARG A 1 207 ? 12.127 4.615 3.868 1.00 70.38 207 ARG A N 1
ATOM 1572 C CA . ARG A 1 207 ? 11.748 3.965 5.123 1.00 70.38 207 ARG A CA 1
ATOM 1573 C C . ARG A 1 207 ? 13.009 3.714 5.946 1.00 70.38 207 ARG A C 1
ATOM 1575 O O . ARG A 1 207 ? 13.686 2.708 5.783 1.00 70.38 207 ARG A O 1
ATOM 1582 N N . MET A 1 208 ? 13.320 4.648 6.834 1.00 63.47 208 MET A N 1
ATOM 1583 C CA . MET A 1 208 ? 14.222 4.402 7.955 1.00 63.47 208 MET A CA 1
ATOM 1584 C C . MET A 1 208 ? 13.420 3.700 9.054 1.00 63.47 208 MET A C 1
ATOM 1586 O O . MET A 1 208 ? 12.230 3.981 9.210 1.00 63.47 208 MET A O 1
ATOM 1590 N N . GLU A 1 209 ? 14.067 2.856 9.860 1.00 56.16 209 GLU A N 1
ATOM 1591 C CA . GLU A 1 209 ? 13.454 2.041 10.931 1.00 56.16 209 GLU A CA 1
ATOM 1592 C C . GLU A 1 209 ? 12.610 2.822 11.968 1.00 56.16 209 GLU A C 1
ATOM 1594 O O . GLU A 1 209 ? 11.970 2.219 12.819 1.00 56.16 209 GLU A O 1
ATOM 1599 N N . LYS A 1 210 ? 12.575 4.162 11.919 1.00 56.59 210 LYS A N 1
ATOM 1600 C CA . LYS A 1 210 ? 11.973 5.054 12.928 1.00 56.59 210 LYS A CA 1
ATOM 1601 C C . LYS A 1 210 ? 10.637 5.701 12.522 1.00 56.59 210 LYS A C 1
ATOM 1603 O O . LYS A 1 210 ? 10.137 6.577 13.233 1.00 56.59 210 LYS A O 1
ATOM 1608 N N . ARG A 1 211 ? 10.047 5.304 11.394 1.00 70.31 211 ARG A N 1
ATOM 1609 C CA . ARG A 1 211 ? 8.807 5.888 10.848 1.00 70.31 211 ARG A CA 1
ATOM 1610 C C . ARG A 1 211 ? 7.540 5.303 11.485 1.00 70.31 211 ARG A C 1
ATOM 1612 O O . ARG A 1 211 ? 6.752 4.601 10.857 1.00 70.31 211 ARG A O 1
ATOM 1619 N N . HIS A 1 212 ? 7.377 5.579 12.781 1.00 80.06 212 HIS A N 1
ATOM 1620 C CA . HIS A 1 212 ? 6.231 5.148 13.592 1.00 80.06 212 HIS A CA 1
ATOM 1621 C C . HIS A 1 212 ? 4.891 5.602 12.996 1.00 80.06 212 HIS A C 1
ATOM 1623 O O . HIS A 1 212 ? 3.924 4.846 12.994 1.00 80.06 212 HIS A O 1
ATOM 1629 N N . LYS A 1 213 ? 4.843 6.827 12.465 1.00 84.44 213 LYS A N 1
ATOM 1630 C CA . LYS A 1 213 ? 3.616 7.452 11.975 1.00 84.44 213 LYS A CA 1
ATOM 1631 C C . LYS A 1 213 ? 3.134 6.812 10.676 1.00 84.44 213 LYS A C 1
ATOM 1633 O O . LYS A 1 213 ? 1.946 6.551 10.544 1.00 84.44 213 LYS A O 1
ATOM 1638 N N . GLU A 1 214 ? 4.044 6.526 9.755 1.00 86.25 214 GLU A N 1
ATOM 1639 C CA . GLU A 1 214 ? 3.744 5.910 8.464 1.00 86.25 214 GLU A CA 1
ATOM 1640 C C . GLU A 1 214 ? 3.185 4.497 8.648 1.00 86.25 214 GLU A C 1
ATOM 1642 O O . GLU A 1 214 ? 2.124 4.187 8.124 1.00 86.25 214 GLU A O 1
ATOM 1647 N N . ALA A 1 215 ? 3.805 3.679 9.501 1.00 87.75 215 ALA A N 1
ATOM 1648 C CA . ALA A 1 215 ? 3.288 2.346 9.810 1.00 87.75 215 ALA A CA 1
ATOM 1649 C C . ALA A 1 215 ? 1.882 2.387 10.445 1.00 87.75 215 ALA A C 1
ATOM 1651 O O . ALA A 1 215 ? 1.044 1.525 10.176 1.00 87.75 215 ALA A O 1
ATOM 1652 N N . MET A 1 216 ? 1.592 3.400 11.269 1.00 90.94 216 MET A N 1
ATOM 1653 C CA . MET A 1 216 ? 0.251 3.591 11.826 1.00 90.94 216 MET A CA 1
ATOM 1654 C C . MET A 1 216 ? -0.765 4.029 10.759 1.00 90.94 216 MET A C 1
ATOM 1656 O O . MET A 1 216 ? -1.911 3.581 10.803 1.00 90.94 216 MET A O 1
ATOM 1660 N N . GLN A 1 217 ? -0.361 4.878 9.810 1.00 90.19 217 GLN A N 1
ATOM 1661 C CA . GLN A 1 217 ? -1.193 5.297 8.674 1.00 90.19 217 GLN A CA 1
ATOM 1662 C C . GLN A 1 217 ? -1.510 4.114 7.752 1.00 90.19 217 GLN A C 1
ATOM 1664 O O . GLN A 1 217 ? -2.678 3.861 7.471 1.00 90.19 217 GLN A O 1
ATOM 1669 N N . GLU A 1 218 ? -0.506 3.314 7.398 1.00 90.00 218 GLU A N 1
ATOM 1670 C CA . GLU A 1 218 ? -0.671 2.090 6.605 1.00 90.00 218 GLU A CA 1
ATOM 1671 C C . GLU A 1 218 ? -1.597 1.083 7.309 1.00 90.00 218 GLU A C 1
ATOM 1673 O O . GLU A 1 218 ? -2.467 0.471 6.689 1.00 90.00 218 GLU A O 1
ATOM 1678 N N . ALA A 1 219 ? -1.480 0.945 8.635 1.00 91.44 219 ALA A N 1
ATOM 1679 C CA . ALA A 1 219 ? -2.405 0.129 9.419 1.00 91.44 219 ALA A CA 1
ATOM 1680 C C . ALA A 1 219 ? -3.841 0.685 9.390 1.00 91.44 219 ALA A C 1
ATOM 1682 O O . ALA A 1 219 ? -4.802 -0.086 9.339 1.00 91.44 219 ALA A O 1
ATOM 1683 N N . ALA A 1 220 ? -4.010 2.009 9.398 1.00 92.19 220 ALA A N 1
ATOM 1684 C CA . ALA A 1 220 ? -5.315 2.649 9.259 1.00 92.19 220 ALA A CA 1
ATOM 1685 C C . ALA A 1 220 ? -5.943 2.367 7.883 1.00 92.19 220 ALA A C 1
ATOM 1687 O O . ALA A 1 220 ? -7.125 2.027 7.798 1.00 92.19 220 ALA A O 1
ATOM 1688 N N . GLU A 1 221 ? -5.158 2.459 6.813 1.00 92.19 221 GLU A N 1
ATOM 1689 C CA . GLU A 1 221 ? -5.578 2.101 5.455 1.00 92.19 221 GLU A CA 1
ATOM 1690 C C . GLU A 1 221 ? -5.961 0.634 5.351 1.00 92.19 221 GLU A C 1
ATOM 1692 O O . GLU A 1 221 ? -7.050 0.316 4.878 1.00 92.19 221 GLU A O 1
ATOM 1697 N N . PHE A 1 222 ? -5.131 -0.259 5.883 1.00 91.38 222 PHE A N 1
ATOM 1698 C CA . PHE A 1 222 ? -5.429 -1.683 5.900 1.00 91.38 222 PHE A CA 1
ATOM 1699 C C . PHE A 1 222 ? -6.728 -1.987 6.655 1.00 91.38 222 PHE A C 1
ATOM 1701 O O . PHE A 1 222 ? -7.604 -2.681 6.137 1.00 91.38 222 PHE A O 1
ATOM 1708 N N . ALA A 1 223 ? -6.897 -1.424 7.856 1.00 91.25 223 ALA A N 1
ATOM 1709 C CA . ALA A 1 223 ? -8.125 -1.584 8.626 1.00 91.25 223 ALA A CA 1
ATOM 1710 C C . ALA A 1 223 ? -9.343 -1.089 7.841 1.00 91.25 223 ALA A C 1
ATOM 1712 O O . ALA A 1 223 ? -10.378 -1.758 7.814 1.00 91.25 223 ALA A O 1
ATOM 1713 N N . THR A 1 224 ? -9.231 0.086 7.211 1.00 91.00 224 THR A N 1
ATOM 1714 C CA . THR A 1 224 ? -10.337 0.677 6.447 1.00 91.00 224 THR A CA 1
ATOM 1715 C C . THR A 1 224 ? -10.665 -0.103 5.195 1.00 91.00 224 THR A C 1
ATOM 1717 O O . THR A 1 224 ? -11.844 -0.271 4.898 1.00 91.00 224 THR A O 1
ATOM 1720 N N . TRP A 1 225 ? -9.668 -0.681 4.536 1.00 89.50 225 TRP A N 1
ATOM 1721 C CA . TRP A 1 225 ? -9.879 -1.585 3.419 1.00 89.50 225 TRP A CA 1
ATOM 1722 C C . TRP A 1 225 ? -10.645 -2.840 3.847 1.00 89.50 225 TRP A C 1
ATOM 1724 O O . TRP A 1 225 ? -11.682 -3.140 3.260 1.00 89.50 225 TRP A O 1
ATOM 1734 N N . VAL A 1 226 ? -10.201 -3.526 4.905 1.00 87.88 226 VAL A N 1
ATOM 1735 C CA . VAL A 1 226 ? -10.864 -4.741 5.419 1.00 87.88 226 VAL A CA 1
ATOM 1736 C C . VAL A 1 226 ? -12.283 -4.443 5.918 1.00 87.88 226 VAL A C 1
ATOM 1738 O O . VAL A 1 226 ? -13.201 -5.237 5.713 1.00 87.88 226 VAL A O 1
ATOM 1741 N N . GLY A 1 227 ? -12.482 -3.302 6.580 1.00 85.12 227 GLY A N 1
ATOM 1742 C CA . GLY A 1 227 ? -13.785 -2.924 7.125 1.00 85.12 227 GLY A CA 1
ATOM 1743 C C . GLY A 1 227 ? -14.801 -2.473 6.070 1.00 85.12 227 GLY A C 1
ATOM 1744 O O . GLY A 1 227 ? -15.993 -2.732 6.241 1.00 85.12 227 GLY A O 1
ATOM 1745 N N . ASP A 1 228 ? -14.349 -1.819 4.997 1.00 82.56 228 ASP A N 1
ATOM 1746 C CA . ASP A 1 228 ? -15.194 -1.336 3.892 1.00 82.56 228 ASP A CA 1
ATOM 1747 C C . ASP A 1 228 ? -15.454 -2.449 2.852 1.00 82.56 228 ASP A C 1
ATOM 1749 O O . ASP A 1 228 ? -16.557 -2.584 2.321 1.00 82.56 228 ASP A O 1
ATOM 1753 N N . TYR A 1 229 ? -14.476 -3.337 2.632 1.00 74.44 229 TYR A N 1
ATOM 1754 C CA . TYR A 1 229 ? -14.561 -4.477 1.716 1.00 74.44 229 TYR A CA 1
ATOM 1755 C C . TYR A 1 229 ? -14.448 -5.789 2.487 1.00 74.44 229 TYR A C 1
ATOM 1757 O O . TYR A 1 229 ? -13.358 -6.316 2.689 1.00 74.44 229 TYR A O 1
ATOM 1765 N N . ARG A 1 230 ? -15.595 -6.363 2.870 1.00 58.56 230 ARG A N 1
ATOM 1766 C CA . ARG A 1 230 ? -15.667 -7.618 3.647 1.00 58.56 230 ARG A CA 1
ATOM 1767 C C . ARG A 1 230 ? -15.032 -8.838 2.968 1.00 58.56 230 ARG A C 1
ATOM 1769 O O . ARG A 1 230 ? -14.821 -9.837 3.644 1.00 58.56 230 ARG A O 1
ATOM 1776 N N . THR A 1 231 ? -14.747 -8.781 1.665 1.00 55.25 231 THR A N 1
ATOM 1777 C CA . THR A 1 231 ? -13.969 -9.822 0.976 1.00 55.25 231 THR A CA 1
ATOM 1778 C C . THR A 1 231 ? -12.484 -9.753 1.336 1.00 55.25 231 THR A C 1
ATOM 1780 O O . THR A 1 231 ? -11.823 -10.776 1.305 1.00 55.25 231 THR A O 1
ATOM 1783 N N . GLY A 1 232 ? -11.970 -8.596 1.763 1.00 55.09 232 GLY A N 1
ATOM 1784 C CA . GLY A 1 232 ? -10.582 -8.407 2.182 1.00 55.09 232 GLY A CA 1
ATOM 1785 C C . GLY A 1 232 ? -9.569 -8.310 1.025 1.00 55.09 232 GLY A C 1
ATOM 1786 O O . GLY A 1 232 ? -9.934 -8.422 -0.149 1.00 55.09 232 GLY A O 1
ATOM 1787 N N . PRO A 1 233 ? -8.282 -8.076 1.348 1.00 55.25 233 PRO A N 1
ATOM 1788 C CA . PRO A 1 233 ? -7.181 -8.051 0.386 1.00 55.25 233 PRO A CA 1
ATOM 1789 C C . PRO A 1 233 ? -7.050 -9.369 -0.380 1.00 55.25 233 PRO A C 1
ATOM 1791 O O . PRO A 1 233 ? -7.085 -10.438 0.220 1.00 55.25 233 PRO A O 1
ATOM 1794 N N . GLY A 1 234 ? -6.859 -9.306 -1.699 1.00 50.66 234 GLY A N 1
ATOM 1795 C CA . GLY A 1 234 ? -6.554 -10.488 -2.519 1.00 50.66 234 GLY A CA 1
ATOM 1796 C C . GLY A 1 234 ? -7.733 -11.418 -2.838 1.00 50.66 234 GLY A C 1
ATOM 1797 O O . GLY A 1 234 ? -7.569 -12.327 -3.646 1.00 50.66 234 GLY A O 1
ATOM 1798 N N . HIS A 1 235 ? -8.926 -11.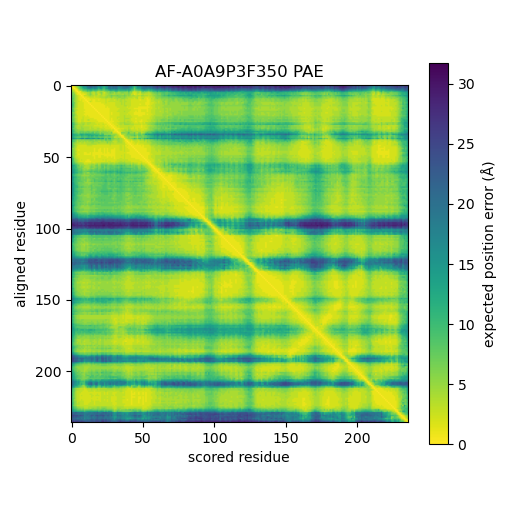177 -2.289 1.00 44.53 235 HIS A N 1
ATOM 1799 C CA . HIS A 1 235 ? -10.142 -11.907 -2.654 1.00 44.53 235 HIS A CA 1
ATOM 1800 C C . HIS A 1 235 ? -10.925 -11.132 -3.724 1.00 44.53 235 HIS A C 1
ATOM 1802 O O . HIS A 1 235 ? -11.839 -10.360 -3.417 1.00 44.53 235 HIS A O 1
ATOM 1808 N N . ALA A 1 236 ? -10.525 -11.307 -4.987 1.00 41.50 236 ALA A N 1
ATOM 1809 C CA . ALA A 1 236 ? -11.274 -10.869 -6.167 1.00 41.50 236 ALA A CA 1
ATOM 1810 C C . ALA A 1 236 ? -10.979 -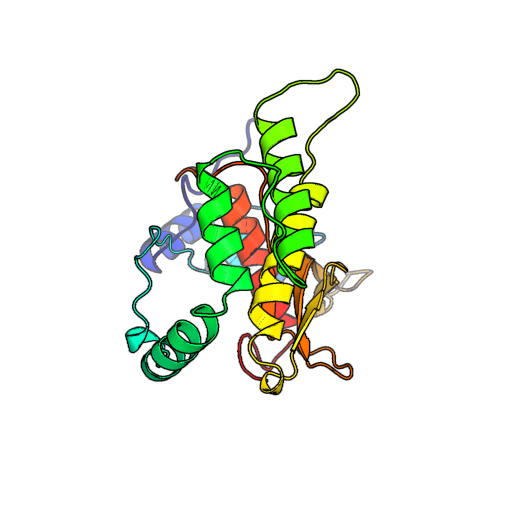11.757 -7.373 1.00 41.50 236 ALA A C 1
ATOM 1812 O O . ALA A 1 236 ? -9.829 -11.667 -7.862 1.00 41.50 236 ALA A O 1
#

Solvent-accessible surface area (backbone atoms only — not comparable to full-atom values): 14024 Å² total; per-residue (Å²): 132,81,84,82,79,75,61,88,56,71,33,62,45,73,67,55,39,52,51,40,29,52,78,68,69,42,67,96,59,50,56,84,75,52,89,82,46,76,40,18,92,69,60,46,73,67,53,44,58,42,67,70,67,67,52,82,87,75,63,91,86,64,78,60,43,66,87,73,73,36,50,75,56,49,59,54,50,55,62,49,57,68,36,67,33,55,47,48,44,60,62,36,63,84,64,76,52,90,73,75,87,43,54,70,58,38,36,59,22,48,55,39,45,50,53,51,52,45,48,74,74,44,90,48,99,90,58,78,82,54,54,64,59,53,43,51,24,49,45,40,42,53,33,39,60,46,62,64,42,71,88,69,47,55,46,60,38,74,66,63,46,80,32,48,25,75,75,45,66,58,96,88,52,94,56,70,44,45,36,28,20,73,37,60,18,34,31,28,50,60,90,70,68,89,61,57,55,44,78,39,81,71,68,86,62,83,91,54,101,77,55,45,64,58,58,44,27,53,48,33,39,51,52,12,44,42,59,55,37,82,68,35,82,68,59,126

Sequence (236 aa):
MAPRTLFKLPPDTPAKWSIAAANAGLINQTIKSRGSLESGSKITEEQFLLLRILTTTAAPGSLNPNRWGLTPYIAQAQAALLNPGFLQFLGAIPAGAGAARIPGAFRQAQIQYLEVIEGLTKKKQLEDIDETSINSSLITLLQGITDLVPTAGRRWRSRHVKLTINYGRRPGDKKDRKFTAVTDGQLQRSGGGRAISALVECKRAPRMEKRHKEAMQEAAEFATWVGDYRTGPGHA

Foldseek 3Di:
DPDDDLDQAFAQDPVSLVSSCVVVVNVPHALVVDDAQEELLPDDPSNLSNLVDHDDDDDVPNDDCVVVVCVVVVVVLVVLCVDPLNVVLVVCVVVLDPPDPRDDLSVVLSVLVNVLVCVVVDDDPPDDDDQLSVLVSVQSVVQVSVVSPVVVQKHKDQDKDKQKAFPQDDVVDPDTRIHIYIFRIFMDGHPDDPDTQDTDDTDSDDDDVRCRSVSSSVSSVQSSQCRRDVCHHRRD

Radius of gyration: 20.72 Å; Cα contacts (8 Å, |Δi|>4): 302; chains: 1; bounding box: 50×49×57 Å

pLDDT: mean 83.25, std 11.86, range [38.75, 95.62]

Mean predicted aligned error: 7.73 Å